Protein AF-A1CGD0-F1 (afdb_monomer)

Organism: Aspergillus clavatus (strain ATCC 1007 / CBS 513.65 / DSM 816 / NCTC 3887 / NRRL 1 / QM 1276 / 107) (NCBI:txid344612)

Solvent-accessible surface area (backbone atoms only — not comparable to full-atom values): 12461 Å² total; per-residue (Å²): 144,78,79,76,65,70,66,63,63,66,69,69,69,79,76,80,82,74,89,65,86,72,91,84,80,75,66,86,82,60,77,82,73,67,82,76,74,75,75,56,63,98,79,60,54,94,75,55,77,60,43,33,30,56,84,69,95,61,95,46,30,53,37,48,28,58,40,92,91,55,44,31,35,46,34,71,60,44,38,72,45,54,32,58,72,64,72,47,67,92,87,52,68,38,71,42,68,52,87,84,43,94,55,27,68,62,53,32,44,57,47,32,55,48,41,18,71,51,50,31,46,80,33,84,40,64,68,56,54,52,47,46,71,73,73,59,61,52,53,78,73,35,71,39,65,50,57,18,61,42,95,88,59,36,31,33,40,31,78,44,30,42,49,55,35,59,76,71,46,53,69,59,41,64,68,30,87,38,46,58,53,22,28,54,40,34,49,77,70,70,26,47,79,29,76,53,55,81,74,36,92,78,40,78,68,134

Radius of gyration: 21.25 Å; Cα contacts (8 Å, |Δi|>4): 279; chains: 1; bounding box: 50×36×82 Å

Structure (mmCIF, N/CA/C/O backbone):
data_AF-A1CGD0-F1
#
_entry.id   AF-A1CGD0-F1
#
loop_
_atom_site.group_PDB
_atom_site.id
_atom_site.type_symbol
_atom_site.label_atom_id
_atom_site.label_alt_id
_atom_site.label_comp_id
_atom_site.label_asym_id
_atom_site.label_entity_id
_atom_site.label_seq_id
_atom_site.pdbx_PDB_ins_code
_atom_site.Cartn_x
_atom_site.Cartn_y
_atom_site.Cartn_z
_atom_site.occupancy
_atom_site.B_iso_or_equiv
_atom_site.auth_seq_id
_atom_site.auth_comp_id
_atom_site.auth_asym_id
_atom_site.auth_atom_id
_atom_site.pdbx_PDB_model_num
ATOM 1 N N . MET A 1 1 ? 9.645 -15.950 58.355 1.00 53.03 1 MET A N 1
ATOM 2 C CA . MET A 1 1 ? 10.806 -15.940 57.436 1.00 53.03 1 MET A CA 1
ATOM 3 C C . MET A 1 1 ? 10.478 -16.627 56.099 1.00 53.03 1 MET A C 1
ATOM 5 O O . MET A 1 1 ? 11.295 -17.369 55.580 1.00 53.03 1 MET A O 1
ATOM 9 N N . LEU A 1 2 ? 9.281 -16.385 55.538 1.00 43.97 2 LEU A N 1
ATOM 10 C CA . LEU A 1 2 ? 8.841 -16.949 54.247 1.00 43.97 2 LEU A CA 1
ATOM 11 C C . LEU A 1 2 ? 8.036 -15.943 53.392 1.00 43.97 2 LEU A C 1
ATOM 13 O O . LEU A 1 2 ? 7.484 -16.307 52.365 1.00 43.97 2 LEU A O 1
ATOM 17 N N . LEU A 1 3 ? 7.961 -14.676 53.819 1.00 40.59 3 LEU A N 1
ATOM 18 C CA . LEU A 1 3 ? 7.186 -13.612 53.157 1.00 40.59 3 LEU A CA 1
ATOM 19 C C . LEU A 1 3 ? 8.063 -12.540 52.493 1.00 40.59 3 LEU A C 1
ATOM 21 O O . LEU A 1 3 ? 7.548 -11.599 51.907 1.00 40.59 3 LEU A O 1
ATOM 25 N N . THR A 1 4 ? 9.386 -12.697 52.533 1.00 44.47 4 THR A N 1
ATOM 26 C CA . THR A 1 4 ? 10.342 -11.771 51.902 1.00 44.47 4 THR A CA 1
ATOM 27 C C . THR A 1 4 ? 10.911 -12.282 50.577 1.00 44.47 4 THR A C 1
ATOM 29 O O . THR A 1 4 ? 11.618 -11.541 49.907 1.00 44.47 4 THR A O 1
ATOM 32 N N . ILE A 1 5 ? 10.584 -13.511 50.157 1.00 47.34 5 ILE A N 1
ATOM 33 C CA . ILE A 1 5 ? 11.118 -14.106 48.915 1.00 47.34 5 ILE A CA 1
ATOM 34 C C . ILE A 1 5 ? 10.155 -13.928 47.724 1.00 47.34 5 ILE A C 1
ATOM 36 O O . ILE A 1 5 ? 10.600 -13.887 46.582 1.00 47.34 5 ILE A O 1
ATOM 40 N N . LEU A 1 6 ? 8.853 -13.703 47.954 1.00 39.22 6 LEU A N 1
ATOM 41 C CA . LEU A 1 6 ? 7.886 -13.521 46.857 1.00 39.22 6 LEU A CA 1
ATOM 42 C C . LEU A 1 6 ? 7.870 -12.099 46.258 1.00 39.22 6 LEU A C 1
ATOM 44 O O . LEU A 1 6 ? 7.423 -11.917 45.131 1.00 39.22 6 LEU A O 1
ATOM 48 N N . GLY A 1 7 ? 8.393 -11.098 46.976 1.00 36.56 7 GLY A N 1
ATOM 49 C CA . GLY A 1 7 ? 8.485 -9.714 46.483 1.00 36.56 7 GLY A CA 1
ATOM 50 C C . GLY A 1 7 ? 9.651 -9.462 45.519 1.00 36.56 7 GLY A C 1
ATOM 51 O O . GLY A 1 7 ? 9.622 -8.501 44.759 1.00 36.56 7 GLY A O 1
ATOM 52 N N . LEU A 1 8 ? 10.661 -10.337 45.507 1.00 38.66 8 LEU A N 1
ATOM 53 C CA . LEU A 1 8 ? 11.857 -10.191 44.667 1.00 38.66 8 LEU A CA 1
ATOM 54 C C . LEU A 1 8 ? 11.743 -10.882 43.300 1.00 38.66 8 LEU A C 1
ATOM 56 O O . LEU A 1 8 ? 12.558 -10.614 42.425 1.00 38.66 8 LEU A O 1
ATOM 60 N N . LEU A 1 9 ? 10.706 -11.697 43.075 1.00 37.06 9 LEU A N 1
ATOM 61 C CA . LEU A 1 9 ? 10.425 -12.288 41.759 1.00 37.06 9 LEU A CA 1
ATOM 62 C C . LEU A 1 9 ? 9.492 -11.439 40.882 1.00 37.06 9 LEU A C 1
ATOM 64 O O . LEU A 1 9 ? 9.513 -11.597 39.666 1.00 37.06 9 LEU A O 1
ATOM 68 N N . PHE A 1 10 ? 8.749 -10.483 41.450 1.00 37.47 10 PHE A N 1
ATOM 69 C CA . PHE A 1 10 ? 7.957 -9.527 40.658 1.00 37.47 10 PHE A CA 1
ATOM 70 C C . PHE A 1 10 ? 8.756 -8.300 40.191 1.00 37.47 10 PHE A C 1
ATOM 72 O O . PHE A 1 10 ? 8.349 -7.626 39.249 1.00 37.47 10 PHE A O 1
ATOM 79 N N . ALA A 1 11 ? 9.923 -8.040 40.787 1.00 37.00 11 ALA A N 1
ATOM 80 C CA . ALA A 1 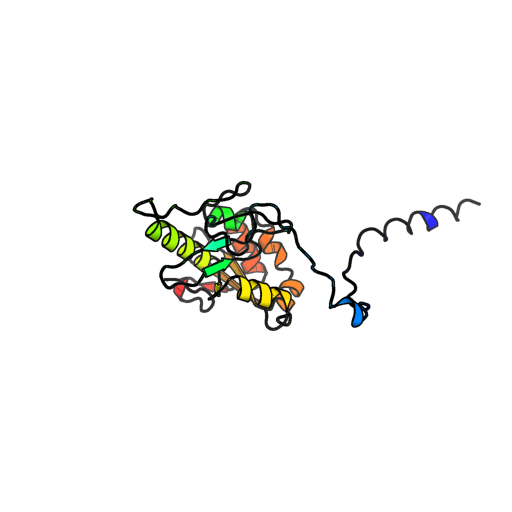11 ? 10.797 -6.932 40.398 1.00 37.00 11 ALA A CA 1
ATOM 81 C C . ALA A 1 11 ? 11.779 -7.275 39.257 1.00 37.00 11 ALA A C 1
ATOM 83 O O . ALA A 1 11 ? 12.491 -6.394 38.787 1.00 37.00 11 ALA A O 1
ATOM 84 N N . LEU A 1 12 ? 11.818 -8.531 38.791 1.00 35.75 12 LEU A N 1
ATOM 85 C CA . LEU A 1 12 ? 12.733 -8.978 37.729 1.00 35.75 12 LEU A CA 1
ATOM 86 C C . LEU A 1 12 ? 12.056 -9.261 36.378 1.00 35.75 12 LEU A C 1
ATOM 88 O O . LEU A 1 12 ? 12.748 -9.613 35.431 1.00 35.75 12 LEU A O 1
ATOM 92 N N . ILE A 1 13 ? 10.740 -9.054 36.247 1.00 39.38 13 ILE A N 1
ATOM 93 C CA . ILE A 1 13 ? 10.034 -9.215 34.957 1.00 39.38 13 ILE A CA 1
ATOM 94 C C . ILE A 1 13 ? 9.660 -7.863 34.315 1.00 39.38 13 ILE A C 1
ATOM 96 O O . ILE A 1 13 ? 9.357 -7.813 33.129 1.00 39.38 13 ILE A O 1
ATOM 100 N N . SER A 1 14 ? 9.784 -6.725 35.013 1.00 38.41 14 SER A N 1
ATOM 101 C CA . SER A 1 14 ? 9.495 -5.405 34.413 1.00 38.41 14 SER A CA 1
ATOM 102 C C . SER A 1 14 ? 10.714 -4.702 33.788 1.00 38.41 14 SER A C 1
ATOM 104 O O . SER A 1 14 ? 10.663 -3.499 33.538 1.00 38.41 14 SER A O 1
ATOM 106 N N . ALA A 1 15 ? 11.815 -5.422 33.546 1.00 36.16 15 ALA A N 1
ATOM 107 C CA . ALA A 1 15 ? 13.068 -4.854 33.035 1.00 36.16 15 ALA A CA 1
ATOM 108 C C . ALA A 1 15 ? 13.390 -5.234 31.575 1.00 36.16 15 ALA A C 1
ATOM 110 O O . ALA A 1 15 ? 14.496 -4.973 31.112 1.00 36.16 15 ALA A O 1
ATOM 111 N N . SER A 1 16 ? 12.447 -5.824 30.828 1.00 39.22 16 SER A N 1
ATOM 112 C CA . SER A 1 16 ? 12.701 -6.289 29.449 1.00 39.22 16 SER A CA 1
ATOM 113 C C . SER A 1 16 ? 11.882 -5.591 28.356 1.00 39.22 16 SER A C 1
ATOM 115 O O . SER A 1 16 ? 12.009 -5.962 27.196 1.00 39.22 16 SER A O 1
ATOM 117 N N . CYS A 1 17 ? 11.100 -4.552 28.673 1.00 35.38 17 CYS A N 1
ATOM 118 C CA . CYS A 1 17 ? 10.315 -3.813 27.666 1.00 35.38 17 CYS A CA 1
ATOM 119 C C . CYS A 1 17 ? 10.488 -2.286 27.701 1.00 35.38 17 CYS A C 1
ATOM 121 O O . CYS A 1 17 ? 9.633 -1.559 27.209 1.00 35.38 17 CYS A O 1
ATOM 123 N N . LEU A 1 18 ? 11.598 -1.775 28.234 1.00 35.97 18 LEU A N 1
ATOM 124 C CA . LEU A 1 18 ? 11.921 -0.346 28.164 1.00 35.97 18 LEU A CA 1
ATOM 125 C C . LEU A 1 18 ? 13.283 -0.126 27.495 1.00 35.97 18 LEU A C 1
ATOM 127 O O . LEU A 1 18 ? 14.174 0.488 28.067 1.00 35.97 18 LEU A O 1
ATOM 131 N N . PHE A 1 19 ? 13.423 -0.582 26.249 1.00 35.06 19 PHE A N 1
ATOM 132 C CA . PHE A 1 19 ? 14.232 0.156 25.276 1.00 35.06 19 PHE A CA 1
ATOM 133 C C . PHE A 1 19 ? 13.323 1.183 24.595 1.00 35.06 19 PHE A C 1
ATOM 135 O O . PHE A 1 19 ? 13.057 1.122 23.401 1.00 35.06 19 PHE A O 1
ATOM 142 N N . PHE A 1 20 ? 12.809 2.122 25.393 1.00 34.56 20 PHE A N 1
ATOM 143 C CA . PHE A 1 20 ? 12.405 3.407 24.849 1.00 34.56 20 PHE A CA 1
ATOM 144 C C . PHE A 1 20 ? 13.674 4.226 24.678 1.00 34.56 20 PHE A C 1
ATOM 146 O O . PHE A 1 20 ? 14.385 4.527 25.638 1.00 34.56 20 PHE A O 1
ATOM 153 N N . TYR A 1 21 ? 13.940 4.546 23.421 1.00 35.44 21 TYR A N 1
ATOM 154 C CA . TYR A 1 21 ? 14.748 5.665 22.982 1.00 35.44 21 TYR A CA 1
ATOM 155 C C . TYR A 1 21 ? 14.510 6.865 23.918 1.00 35.44 21 TYR A C 1
ATOM 157 O O . TYR A 1 21 ? 13.403 7.394 23.994 1.00 35.44 21 TYR A O 1
ATOM 165 N N . ASN A 1 22 ? 15.525 7.242 24.695 1.00 28.14 22 ASN A N 1
ATOM 166 C CA . ASN A 1 22 ? 15.497 8.427 25.547 1.00 28.14 22 ASN A CA 1
ATOM 167 C C . ASN A 1 22 ? 16.249 9.544 24.805 1.00 28.14 22 ASN A C 1
ATOM 169 O O . ASN A 1 22 ? 17.480 9.509 24.785 1.00 28.14 22 ASN A O 1
ATOM 173 N N . PRO A 1 23 ? 15.565 10.530 24.195 1.00 38.00 23 PRO A N 1
ATOM 174 C CA . PRO A 1 23 ? 16.223 11.551 23.384 1.00 38.00 23 PRO A CA 1
ATOM 175 C C . PRO A 1 23 ? 16.859 12.676 24.223 1.00 38.00 23 PRO A C 1
ATOM 177 O O . PRO A 1 23 ? 17.262 13.703 23.687 1.00 38.00 23 PRO A O 1
ATOM 180 N N . GLN A 1 24 ? 16.975 12.525 25.545 1.00 37.84 24 GLN A N 1
ATOM 181 C CA . GLN A 1 24 ? 17.500 13.558 26.439 1.00 37.84 24 GLN A CA 1
ATOM 182 C C . GLN A 1 24 ? 18.834 13.125 27.062 1.00 37.84 24 GLN A C 1
ATOM 184 O O . GLN A 1 24 ? 18.879 12.737 28.228 1.00 37.84 24 GLN A O 1
ATOM 189 N N . ARG A 1 25 ? 19.913 13.188 26.265 1.00 41.22 25 ARG A N 1
ATOM 190 C CA . ARG A 1 25 ? 21.311 13.517 26.644 1.00 41.22 25 ARG A CA 1
ATOM 191 C C . ARG A 1 25 ? 22.267 13.078 25.531 1.00 41.22 25 ARG A C 1
ATOM 193 O O . ARG A 1 25 ? 22.953 12.069 25.652 1.00 41.22 25 ARG A O 1
ATOM 200 N N . VAL A 1 26 ? 22.370 13.880 24.480 1.00 40.59 26 VAL A N 1
ATOM 201 C CA . VAL A 1 26 ? 23.596 13.907 23.677 1.00 40.59 26 VAL A CA 1
ATOM 202 C C . VAL A 1 26 ? 24.171 15.314 23.840 1.00 40.59 26 VAL A C 1
ATOM 204 O O . VAL A 1 26 ? 23.509 16.274 23.447 1.00 40.59 26 VAL A O 1
ATOM 207 N N . PRO A 1 27 ? 25.321 15.481 24.517 1.00 34.94 27 PRO A N 1
ATOM 208 C CA . PRO A 1 27 ? 26.022 16.760 24.554 1.00 34.94 27 PRO A CA 1
ATOM 209 C C . PRO A 1 27 ? 26.280 17.254 23.126 1.00 34.94 27 PRO A C 1
ATOM 211 O O . PRO A 1 27 ? 26.653 16.459 22.262 1.00 34.94 27 PRO A O 1
ATOM 214 N N . SER A 1 28 ? 26.107 18.558 22.891 1.00 41.97 28 SER A N 1
ATOM 215 C CA . SER A 1 28 ? 26.276 19.245 21.593 1.00 41.97 28 SER A CA 1
ATOM 216 C C . SER A 1 28 ? 27.614 18.983 20.896 1.00 41.97 28 SER A C 1
ATOM 218 O O . SER A 1 28 ? 27.764 19.224 19.703 1.00 41.97 28 SER A O 1
ATOM 220 N N . ASP A 1 29 ? 28.575 18.466 21.646 1.00 36.97 29 ASP A N 1
ATOM 221 C CA . ASP A 1 29 ? 29.977 18.356 21.282 1.00 36.97 29 ASP A CA 1
ATOM 222 C C . ASP A 1 29 ? 30.290 16.988 20.636 1.00 36.97 29 ASP A C 1
ATOM 224 O O . ASP A 1 29 ? 31.400 16.771 20.162 1.00 36.97 29 ASP A O 1
ATOM 228 N N . ILE A 1 30 ? 29.312 16.067 20.609 1.00 40.00 30 ILE A N 1
ATOM 229 C CA . ILE A 1 30 ? 29.408 14.717 20.010 1.00 40.00 30 ILE A CA 1
ATOM 230 C C . ILE A 1 30 ? 28.714 14.658 18.632 1.00 40.00 30 ILE A C 1
ATOM 232 O O . ILE A 1 30 ? 28.803 13.662 17.926 1.00 40.00 30 ILE A O 1
ATOM 236 N N . VAL A 1 31 ? 28.053 15.733 18.190 1.00 41.88 31 VAL A N 1
ATOM 237 C CA . VAL A 1 31 ? 27.362 15.765 16.884 1.00 41.88 31 VAL A CA 1
ATOM 238 C C . VAL A 1 31 ? 28.346 15.910 15.708 1.00 41.88 31 VAL A C 1
ATOM 240 O O . VAL A 1 31 ? 27.961 15.732 14.560 1.00 41.88 31 VAL A O 1
ATOM 243 N N . SER A 1 32 ? 29.630 16.197 15.960 1.00 40.06 32 SER A N 1
ATOM 244 C CA . SER A 1 32 ? 30.617 16.462 14.900 1.00 40.06 32 SER A CA 1
ATOM 245 C C . SER A 1 32 ? 31.578 15.314 14.575 1.00 40.06 32 SER A C 1
ATOM 247 O O . SER A 1 32 ? 32.488 15.519 13.774 1.00 40.06 32 SER A O 1
ATOM 249 N N . SER A 1 33 ? 31.425 14.124 15.165 1.00 35.91 33 SER A N 1
ATOM 250 C CA . SER A 1 33 ? 32.363 13.017 14.894 1.00 35.91 33 SER A CA 1
ATOM 251 C C . SER A 1 33 ? 31.778 11.610 14.940 1.00 35.91 33 SER A C 1
ATOM 253 O O . SER A 1 33 ? 32.536 10.641 14.913 1.00 35.91 33 SER A O 1
ATOM 255 N N . VAL A 1 34 ? 30.452 11.467 14.963 1.00 34.19 34 VAL A N 1
ATOM 256 C CA . VAL A 1 34 ? 29.850 10.168 14.661 1.00 34.19 34 VAL A CA 1
ATOM 257 C C . VAL A 1 34 ? 29.530 10.148 13.175 1.00 34.19 34 VAL A C 1
ATOM 259 O O . VAL A 1 34 ? 28.419 10.472 12.763 1.00 34.19 34 VAL A O 1
ATOM 262 N N . ASP A 1 35 ? 30.520 9.754 12.375 1.00 34.94 35 ASP A N 1
ATOM 263 C CA . ASP A 1 35 ? 30.232 9.060 11.125 1.00 34.94 35 ASP A CA 1
ATOM 264 C C . ASP A 1 35 ? 29.499 7.775 11.535 1.00 34.94 35 ASP A C 1
ATOM 266 O O . ASP A 1 35 ? 30.110 6.748 11.842 1.00 34.94 35 ASP A O 1
ATOM 270 N N . ILE A 1 36 ? 28.170 7.851 11.672 1.00 39.28 36 ILE A N 1
ATOM 271 C CA . ILE A 1 36 ? 27.345 6.650 11.695 1.00 39.28 36 ILE A CA 1
ATOM 272 C C . ILE A 1 36 ? 27.363 6.159 10.255 1.00 39.28 36 ILE A C 1
ATOM 274 O O . ILE A 1 36 ? 26.433 6.393 9.486 1.00 39.28 36 ILE A O 1
ATOM 278 N N . ASP A 1 37 ? 28.441 5.472 9.898 1.00 30.55 37 ASP A N 1
ATOM 279 C CA . ASP A 1 37 ? 28.405 4.511 8.817 1.00 30.55 37 ASP A CA 1
ATOM 280 C C . ASP A 1 37 ? 27.415 3.432 9.265 1.00 30.55 37 ASP A C 1
ATOM 282 O O . ASP A 1 37 ? 27.778 2.424 9.881 1.00 30.55 37 ASP A O 1
ATOM 286 N N . ILE A 1 38 ? 26.124 3.658 9.001 1.00 37.88 38 ILE A N 1
ATOM 287 C CA . ILE A 1 38 ? 25.171 2.565 8.872 1.00 37.88 38 ILE A CA 1
ATOM 288 C C . ILE A 1 38 ? 25.691 1.789 7.668 1.00 37.88 38 ILE A C 1
ATOM 290 O O . ILE A 1 38 ? 25.351 2.076 6.524 1.00 37.88 38 ILE A O 1
ATOM 294 N N . VAL A 1 39 ? 26.594 0.843 7.927 1.00 31.97 39 VAL A N 1
ATOM 295 C CA . VAL A 1 39 ? 26.996 -0.162 6.953 1.00 31.97 39 VAL A CA 1
ATOM 296 C C . VAL A 1 39 ? 25.764 -1.027 6.756 1.00 31.97 39 VAL A C 1
ATOM 298 O O . VAL A 1 39 ? 25.575 -2.050 7.417 1.00 31.97 39 VAL A O 1
ATOM 301 N N . CYS A 1 40 ? 24.873 -0.569 5.884 1.00 37.09 40 CYS A N 1
ATOM 302 C CA . CYS A 1 40 ? 23.862 -1.431 5.329 1.00 37.09 40 CYS A CA 1
ATOM 303 C C . CYS A 1 40 ? 24.608 -2.582 4.626 1.00 37.09 40 CYS A C 1
ATOM 305 O O . CYS A 1 40 ? 25.648 -2.345 3.999 1.00 37.09 40 CYS A O 1
ATOM 307 N N . PRO A 1 41 ? 24.157 -3.838 4.772 1.00 33.84 41 PRO A N 1
ATOM 308 C CA . PRO A 1 41 ? 24.804 -4.961 4.109 1.00 33.84 41 PRO A CA 1
ATOM 309 C C . PRO A 1 41 ? 24.926 -4.692 2.597 1.00 33.84 41 PRO A C 1
ATOM 311 O O . PRO A 1 41 ? 24.088 -3.985 2.031 1.00 33.84 41 PRO A O 1
ATOM 314 N N . PRO A 1 42 ? 25.978 -5.210 1.935 1.00 31.08 42 PRO A N 1
ATOM 315 C CA . PRO A 1 42 ? 26.199 -4.977 0.510 1.00 31.08 42 PRO A CA 1
ATOM 316 C C . PRO A 1 42 ? 24.967 -5.435 -0.288 1.00 31.08 42 PRO A C 1
ATOM 318 O O . PRO A 1 42 ? 24.665 -6.626 -0.316 1.00 31.08 42 PRO A O 1
ATOM 321 N N . GLY A 1 43 ? 24.254 -4.467 -0.875 1.00 39.59 43 GLY A N 1
ATOM 322 C CA . GLY A 1 43 ? 22.915 -4.609 -1.472 1.00 39.59 43 GLY A CA 1
ATOM 323 C C . GLY A 1 43 ? 22.013 -3.394 -1.204 1.00 39.59 43 GLY A C 1
ATOM 324 O O . GLY A 1 43 ? 21.218 -3.014 -2.049 1.00 39.59 43 GLY A O 1
ATOM 325 N N . ASN A 1 44 ? 22.233 -2.699 -0.086 1.00 45.12 44 ASN A N 1
ATOM 326 C CA . ASN A 1 44 ? 21.456 -1.523 0.317 1.00 45.12 44 ASN A CA 1
ATOM 327 C C . ASN A 1 44 ? 22.148 -0.203 -0.070 1.00 45.12 44 ASN A C 1
ATOM 329 O O . ASN A 1 44 ? 22.468 0.619 0.794 1.00 45.12 44 ASN A O 1
ATOM 333 N N . ASP A 1 45 ? 22.399 0.023 -1.360 1.00 48.59 45 ASP A N 1
ATOM 334 C CA . ASP A 1 45 ? 22.501 1.413 -1.811 1.00 48.59 45 ASP A CA 1
ATOM 335 C C . ASP A 1 45 ? 21.071 1.968 -1.777 1.00 48.59 45 ASP A C 1
ATOM 337 O O . ASP A 1 45 ? 20.168 1.386 -2.374 1.00 48.59 45 ASP A O 1
ATOM 341 N N . LEU A 1 46 ? 20.836 3.088 -1.089 1.00 47.81 46 LEU A N 1
ATOM 342 C CA . LEU A 1 46 ? 19.535 3.781 -1.117 1.00 47.81 46 LEU A CA 1
ATOM 343 C C . LEU A 1 46 ? 19.128 4.185 -2.552 1.00 47.81 46 LEU A C 1
ATOM 345 O O . LEU A 1 46 ? 18.003 4.627 -2.785 1.00 47.81 46 LEU A O 1
ATOM 349 N N . ASN A 1 47 ? 20.051 4.035 -3.509 1.00 51.06 47 ASN A N 1
ATOM 350 C CA . ASN A 1 47 ? 19.872 4.246 -4.936 1.00 51.06 47 ASN A CA 1
ATOM 351 C C . ASN A 1 47 ? 19.986 2.964 -5.782 1.00 51.06 47 ASN A C 1
ATOM 353 O O . ASN A 1 47 ? 20.090 3.091 -7.004 1.00 51.06 47 ASN A O 1
ATOM 357 N N . ASP A 1 48 ? 19.990 1.755 -5.205 1.00 65.94 48 ASP A N 1
ATOM 358 C CA . ASP A 1 48 ? 19.983 0.533 -6.017 1.00 65.94 48 ASP A CA 1
ATOM 359 C C . ASP A 1 48 ? 18.620 0.370 -6.710 1.00 65.94 48 ASP A C 1
ATOM 361 O O . ASP A 1 48 ? 17.658 -0.177 -6.177 1.00 65.94 48 ASP A O 1
ATOM 365 N N . GLU A 1 49 ? 18.534 0.869 -7.943 1.00 78.25 49 GLU A N 1
ATOM 366 C CA . GLU A 1 49 ? 17.334 0.786 -8.780 1.00 78.25 49 GLU A CA 1
ATOM 367 C C . GLU A 1 49 ? 17.144 -0.594 -9.428 1.00 78.25 49 GLU A C 1
ATOM 369 O O . GLU A 1 49 ? 16.347 -0.727 -10.364 1.00 78.25 49 GLU A O 1
ATOM 374 N N . SER A 1 50 ? 17.894 -1.608 -8.988 1.00 85.00 50 SER A N 1
ATOM 375 C CA . SER A 1 50 ? 17.830 -2.974 -9.517 1.00 85.00 50 SER A CA 1
ATOM 376 C C . SER A 1 50 ? 16.679 -3.791 -8.936 1.00 85.00 50 SER A C 1
ATOM 378 O O . SER A 1 50 ? 16.379 -4.859 -9.470 1.00 85.00 50 SER A O 1
ATOM 380 N N . TYR A 1 51 ? 16.015 -3.310 -7.882 1.00 88.69 51 TYR A N 1
ATOM 381 C CA . TYR A 1 51 ? 14.954 -4.033 -7.182 1.00 88.69 51 TYR A CA 1
ATOM 382 C C . TYR A 1 51 ? 13.670 -3.207 -7.088 1.00 88.69 51 TYR A C 1
ATOM 384 O O . TYR A 1 51 ? 13.693 -1.995 -6.889 1.00 88.69 51 TYR A O 1
ATOM 392 N N . TRP A 1 52 ? 12.533 -3.887 -7.224 1.00 91.94 52 TRP A N 1
ATOM 393 C CA . TRP A 1 52 ? 11.239 -3.363 -6.775 1.00 91.94 52 TRP A CA 1
ATOM 394 C C . TRP A 1 52 ? 11.051 -3.564 -5.275 1.00 91.94 52 TRP A C 1
ATOM 396 O O . TRP A 1 52 ? 10.372 -2.773 -4.623 1.00 91.94 52 TRP A O 1
ATOM 406 N N . LEU A 1 53 ? 11.630 -4.649 -4.758 1.00 89.12 53 LEU A N 1
ATOM 407 C CA . LEU A 1 53 ? 11.486 -5.107 -3.390 1.00 89.12 53 LEU A CA 1
ATOM 408 C C . LEU A 1 53 ? 12.815 -5.636 -2.868 1.00 89.12 53 LEU A C 1
ATOM 410 O O . LEU A 1 53 ? 13.361 -6.570 -3.463 1.00 89.12 53 LEU A O 1
ATOM 414 N N . ASP A 1 54 ? 13.255 -5.113 -1.730 1.00 84.69 54 ASP A N 1
ATOM 415 C CA . ASP A 1 54 ? 14.342 -5.679 -0.935 1.00 84.69 54 ASP A CA 1
ATOM 416 C C . ASP A 1 54 ? 14.006 -5.614 0.565 1.00 84.69 54 ASP A C 1
ATOM 418 O O . ASP A 1 54 ? 13.065 -4.932 0.976 1.00 84.69 54 ASP A O 1
ATOM 422 N N . PHE A 1 55 ? 14.735 -6.364 1.389 1.00 81.50 55 PHE A N 1
ATOM 423 C CA . PHE A 1 55 ? 14.428 -6.556 2.804 1.00 81.50 55 PHE A CA 1
ATOM 424 C C . PHE A 1 55 ? 15.413 -5.803 3.703 1.00 81.50 55 PHE A C 1
ATOM 426 O O . PHE A 1 55 ? 16.618 -6.051 3.695 1.00 81.50 55 PHE A O 1
ATOM 433 N N . GLY A 1 56 ? 14.875 -4.909 4.537 1.00 73.81 56 GLY A N 1
ATOM 434 C CA . GLY A 1 56 ? 15.617 -4.217 5.591 1.00 73.81 56 GLY A CA 1
ATOM 435 C C . GLY A 1 56 ? 15.633 -4.969 6.929 1.00 73.81 56 GLY A C 1
ATOM 436 O O . GLY A 1 56 ? 15.232 -6.125 7.038 1.00 73.81 56 GLY A O 1
ATOM 437 N N . ALA A 1 57 ? 16.086 -4.288 7.986 1.00 70.94 57 ALA A N 1
ATOM 438 C CA . ALA A 1 57 ? 16.135 -4.841 9.347 1.00 70.94 57 ALA A CA 1
ATOM 439 C C . ALA A 1 57 ? 14.830 -4.658 10.157 1.00 70.94 57 ALA A C 1
ATOM 441 O O . ALA A 1 57 ? 14.705 -5.216 11.248 1.00 70.94 57 ALA A O 1
ATOM 442 N N . GLY A 1 58 ? 13.896 -3.831 9.670 1.00 67.56 58 GLY A N 1
ATOM 443 C CA . GLY A 1 58 ? 12.699 -3.399 10.399 1.00 67.56 58 GLY A CA 1
ATOM 444 C C . GLY A 1 58 ? 11.467 -4.299 10.218 1.00 67.56 58 GLY A C 1
ATOM 445 O O . GLY A 1 58 ? 11.450 -5.179 9.357 1.00 67.56 58 GLY A O 1
ATOM 446 N N . PRO A 1 59 ? 10.415 -4.094 11.036 1.00 63.56 59 PRO A N 1
ATOM 447 C CA . PRO A 1 59 ? 9.145 -4.796 10.897 1.00 63.56 59 PRO A CA 1
ATOM 448 C C . PRO A 1 59 ? 8.303 -4.154 9.787 1.00 63.56 59 PRO A C 1
ATOM 450 O O . PRO A 1 59 ? 7.510 -3.256 10.040 1.00 63.56 59 PRO A O 1
ATOM 453 N N . GLY A 1 60 ? 8.469 -4.623 8.558 1.00 71.06 60 GLY A N 1
ATOM 454 C CA . GLY A 1 60 ? 7.812 -4.041 7.390 1.00 71.06 60 GLY A CA 1
ATOM 455 C C . GLY A 1 60 ? 8.763 -4.027 6.207 1.00 71.06 60 GLY A C 1
ATOM 456 O O . GLY A 1 60 ? 9.954 -4.301 6.358 1.00 71.06 60 GLY A O 1
ATOM 457 N N . ILE A 1 61 ? 8.221 -3.782 5.021 1.00 85.31 61 ILE A N 1
ATOM 458 C CA . ILE A 1 61 ? 8.999 -3.825 3.789 1.00 85.31 61 ILE A CA 1
ATOM 459 C C . ILE A 1 61 ? 8.652 -2.598 2.959 1.00 85.31 61 ILE A C 1
ATOM 461 O O . ILE A 1 61 ? 7.475 -2.329 2.745 1.00 85.31 61 ILE A O 1
ATOM 465 N N . ASP A 1 62 ? 9.656 -1.875 2.483 1.00 86.56 62 ASP A N 1
ATOM 466 C CA . ASP A 1 62 ? 9.435 -0.770 1.557 1.00 86.56 62 ASP A CA 1
ATOM 467 C C . ASP A 1 62 ? 9.432 -1.312 0.125 1.00 86.56 62 ASP A C 1
ATOM 469 O O . ASP A 1 62 ? 10.325 -2.060 -0.277 1.00 86.56 62 ASP A O 1
ATOM 473 N N . VAL A 1 63 ? 8.419 -0.939 -0.654 1.00 92.12 63 VAL A N 1
ATOM 474 C CA . VAL A 1 63 ? 8.316 -1.293 -2.074 1.00 92.12 63 VAL A CA 1
ATOM 475 C C . VAL A 1 63 ? 8.426 -0.019 -2.901 1.00 92.12 63 VAL A C 1
ATOM 477 O O . VAL A 1 63 ? 7.737 0.969 -2.630 1.00 92.12 63 VAL A O 1
ATOM 480 N N . VAL A 1 64 ? 9.254 -0.057 -3.945 1.00 92.12 64 VAL A N 1
ATOM 481 C CA . VAL A 1 64 ? 9.505 1.091 -4.825 1.00 92.12 64 VAL A CA 1
ATOM 482 C C . VAL A 1 64 ? 9.067 0.783 -6.255 1.00 92.12 64 VAL A C 1
ATOM 484 O O . VAL A 1 64 ? 9.198 -0.346 -6.734 1.00 92.12 64 VAL A O 1
ATOM 487 N N . GLY A 1 65 ? 8.544 1.792 -6.951 1.00 93.06 65 GLY A N 1
ATOM 488 C CA . GLY A 1 65 ? 8.263 1.759 -8.388 1.00 93.06 65 GLY A CA 1
ATOM 489 C C . GLY A 1 65 ? 8.797 2.997 -9.106 1.00 93.06 65 GLY A C 1
ATOM 490 O O . GLY A 1 65 ? 8.869 4.080 -8.524 1.00 93.06 65 GLY A O 1
ATOM 491 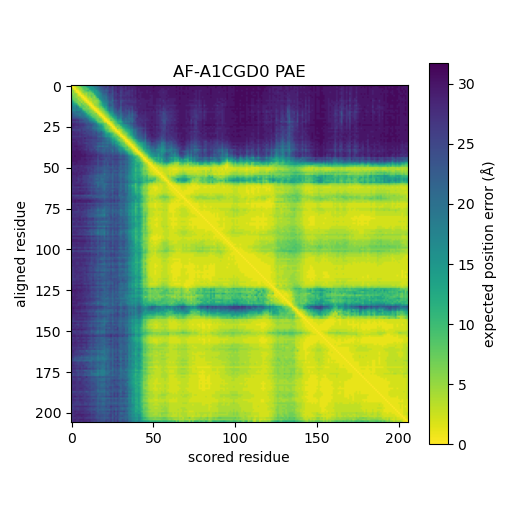N N . PHE A 1 66 ? 9.166 2.846 -10.375 1.00 92.25 66 PHE A N 1
ATOM 492 C CA . PHE A 1 66 ? 9.878 3.851 -11.167 1.00 92.25 66 PHE A CA 1
ATOM 493 C C . PHE A 1 66 ? 9.058 4.297 -12.385 1.00 92.25 66 PHE A C 1
ATOM 495 O O . PHE A 1 66 ? 9.270 3.788 -13.489 1.00 92.25 66 PHE A O 1
ATOM 502 N N . PRO A 1 67 ? 8.125 5.249 -12.232 1.00 92.50 67 PRO A N 1
ATOM 503 C CA . PRO A 1 67 ? 7.279 5.672 -13.339 1.00 92.50 67 PRO A CA 1
ATOM 504 C C . PRO A 1 67 ? 8.085 6.425 -14.412 1.00 92.50 67 PRO A C 1
ATOM 506 O O . PRO A 1 67 ? 9.087 7.089 -14.139 1.00 92.50 67 PRO A O 1
ATOM 509 N N . SER A 1 68 ? 7.620 6.372 -15.656 1.00 90.50 68 SER A N 1
ATOM 510 C CA . SER A 1 68 ? 8.261 6.995 -16.824 1.00 90.50 68 SER A CA 1
ATOM 511 C C . SER A 1 68 ? 8.320 8.518 -16.767 1.00 90.50 68 SER A C 1
ATOM 513 O O . SER A 1 68 ? 9.187 9.116 -17.403 1.00 90.50 68 SER A O 1
ATOM 515 N N . ILE A 1 69 ? 7.441 9.144 -15.982 1.00 89.81 69 ILE A N 1
ATOM 516 C CA . ILE A 1 69 ? 7.457 10.589 -15.721 1.00 89.81 69 ILE A CA 1
ATOM 517 C C . ILE A 1 69 ? 8.662 11.029 -14.870 1.00 89.81 69 ILE A C 1
ATOM 519 O O . ILE A 1 69 ? 8.885 12.227 -14.708 1.00 89.81 69 ILE A O 1
ATOM 523 N N . GLY A 1 70 ? 9.444 10.080 -14.347 1.00 88.81 70 GLY A N 1
ATOM 524 C CA . GLY A 1 70 ? 10.517 10.327 -13.392 1.00 88.81 70 GLY A CA 1
ATOM 525 C C . GLY A 1 70 ? 10.023 10.308 -11.945 1.00 88.81 70 GLY A C 1
ATOM 526 O O . GLY A 1 70 ? 8.836 10.133 -11.665 1.00 88.81 70 GLY A O 1
ATOM 527 N N . GLY A 1 71 ? 10.953 10.468 -11.004 1.00 88.50 71 GLY A N 1
ATOM 528 C CA . GLY A 1 71 ? 10.670 10.230 -9.590 1.00 88.50 71 GLY A CA 1
ATOM 529 C C . GLY A 1 71 ? 10.334 8.763 -9.321 1.00 88.50 71 GLY A C 1
ATOM 530 O O . GLY A 1 71 ? 10.744 7.872 -10.071 1.00 88.50 71 GLY A O 1
ATOM 531 N N . ARG A 1 72 ? 9.678 8.504 -8.188 1.00 90.44 72 ARG A N 1
ATOM 532 C CA . ARG A 1 72 ? 9.504 7.160 -7.625 1.00 90.44 72 ARG A CA 1
ATOM 533 C C . ARG A 1 72 ? 8.210 7.087 -6.830 1.00 90.44 72 ARG A C 1
ATOM 535 O O . ARG A 1 72 ? 7.892 8.024 -6.109 1.00 90.44 72 ARG A O 1
ATOM 542 N N . TYR A 1 73 ? 7.494 5.976 -6.924 1.00 92.94 73 TYR A N 1
ATOM 543 C CA . TYR A 1 73 ? 6.448 5.648 -5.960 1.00 92.94 73 TYR A CA 1
ATOM 544 C C . TYR A 1 73 ? 7.059 4.866 -4.807 1.00 92.94 73 TYR A C 1
ATOM 546 O O . TYR A 1 73 ? 7.755 3.884 -5.056 1.00 92.94 73 TYR A O 1
ATOM 554 N N . LEU A 1 74 ? 6.787 5.291 -3.577 1.00 90.31 74 LEU A N 1
ATOM 555 C CA . LEU A 1 74 ? 7.204 4.602 -2.360 1.00 90.31 74 LEU A CA 1
ATOM 556 C C . LEU A 1 74 ? 5.961 4.151 -1.592 1.00 90.31 74 LEU A C 1
ATOM 558 O O . LEU A 1 74 ? 5.071 4.954 -1.303 1.00 90.31 74 LEU A O 1
ATOM 562 N N . LEU A 1 75 ? 5.906 2.860 -1.276 1.00 91.19 75 LEU A N 1
ATOM 563 C CA . LEU A 1 75 ? 4.937 2.286 -0.353 1.00 91.19 75 LEU A CA 1
ATOM 564 C C . LEU A 1 75 ? 5.703 1.720 0.840 1.00 91.19 75 LEU A C 1
ATOM 566 O O . LEU A 1 75 ? 6.494 0.794 0.670 1.00 91.19 75 LEU A O 1
ATOM 570 N N . GLN A 1 76 ? 5.478 2.297 2.016 1.00 86.19 76 GLN A N 1
ATOM 571 C CA . GLN A 1 76 ? 6.224 1.954 3.224 1.00 86.19 76 GLN A CA 1
ATOM 572 C C . GLN A 1 76 ? 5.475 0.948 4.094 1.00 86.19 76 GLN A C 1
ATOM 574 O O . GLN A 1 76 ? 4.245 0.849 4.049 1.00 86.19 76 GLN A O 1
ATOM 579 N N . ASP A 1 77 ? 6.233 0.217 4.910 1.00 85.50 77 ASP A N 1
ATOM 580 C CA . ASP A 1 77 ? 5.721 -0.752 5.881 1.00 85.50 77 ASP A CA 1
ATOM 581 C C . ASP A 1 77 ? 4.767 -1.796 5.270 1.00 85.50 77 ASP A C 1
ATOM 583 O O . ASP A 1 77 ? 3.743 -2.144 5.851 1.00 85.50 77 ASP A O 1
ATOM 587 N N . VAL A 1 78 ? 5.048 -2.321 4.086 1.00 91.38 78 VAL A N 1
ATOM 588 C CA . VAL A 1 78 ? 4.134 -3.228 3.382 1.00 91.38 78 VAL A CA 1
ATOM 589 C C . VAL A 1 78 ? 3.944 -4.545 4.146 1.00 91.38 78 VAL A C 1
ATOM 591 O O . VAL A 1 78 ? 4.900 -5.200 4.563 1.00 91.38 78 VAL A O 1
ATOM 594 N N . SER A 1 79 ? 2.685 -4.945 4.343 1.00 92.75 79 SER A N 1
ATOM 595 C CA . SER A 1 79 ? 2.301 -6.212 4.977 1.00 92.75 79 SER A CA 1
ATOM 596 C C . SER A 1 79 ? 2.270 -7.382 3.987 1.00 92.75 79 SER A C 1
ATOM 598 O O . SER A 1 79 ? 2.207 -7.203 2.772 1.00 92.75 79 SER A O 1
ATOM 600 N N . ALA A 1 80 ? 2.233 -8.613 4.504 1.00 93.44 80 ALA A N 1
ATOM 601 C CA . ALA A 1 80 ? 2.169 -9.820 3.675 1.00 93.44 80 ALA A CA 1
ATOM 602 C C . ALA A 1 80 ? 0.970 -9.836 2.704 1.00 93.44 80 ALA A C 1
ATOM 604 O O . ALA A 1 80 ? 1.117 -10.262 1.563 1.00 93.44 80 ALA A O 1
ATOM 605 N N . VAL A 1 81 ? -0.197 -9.338 3.131 1.00 95.94 81 VAL A N 1
ATOM 606 C CA . VAL A 1 81 ? -1.401 -9.250 2.280 1.00 95.94 81 VAL A CA 1
ATOM 607 C C . VAL A 1 81 ? -1.217 -8.256 1.138 1.00 95.94 81 VAL A C 1
ATOM 609 O O . VAL A 1 81 ? -1.729 -8.461 0.039 1.00 95.94 81 VAL A O 1
ATOM 612 N N . GLU A 1 82 ? -0.500 -7.165 1.392 1.00 96.69 82 GLU A N 1
ATOM 613 C CA . GLU A 1 82 ? -0.210 -6.163 0.372 1.00 96.69 82 GLU A CA 1
ATOM 614 C C . GLU A 1 82 ? 0.815 -6.685 -0.634 1.00 96.69 82 GLU A C 1
ATOM 616 O O . GLU A 1 82 ? 0.620 -6.496 -1.828 1.00 96.69 82 GLU A O 1
ATOM 621 N N . LEU A 1 83 ? 1.839 -7.423 -0.194 1.00 95.88 83 LEU A N 1
ATOM 622 C CA . LEU A 1 83 ? 2.759 -8.109 -1.107 1.00 95.88 83 LEU A CA 1
ATOM 623 C C . LEU A 1 83 ? 2.037 -9.108 -2.018 1.00 95.88 83 LEU A C 1
ATOM 625 O O . LEU A 1 83 ? 2.253 -9.087 -3.231 1.00 95.88 83 LEU A O 1
ATOM 629 N N . ASP A 1 84 ? 1.126 -9.912 -1.460 1.00 96.19 84 ASP A N 1
ATOM 630 C CA . ASP A 1 84 ? 0.303 -10.841 -2.242 1.00 96.19 84 ASP A CA 1
ATOM 631 C C . ASP A 1 84 ? -0.555 -10.080 -3.277 1.00 96.19 84 ASP A C 1
ATOM 633 O O . ASP A 1 84 ? -0.665 -10.503 -4.428 1.00 96.19 84 ASP A O 1
ATOM 637 N N . PHE A 1 85 ? -1.113 -8.919 -2.909 1.00 96.75 85 PHE A N 1
ATOM 638 C CA . PHE A 1 85 ? -1.853 -8.047 -3.834 1.00 96.75 85 PHE A CA 1
ATOM 639 C C . PHE A 1 85 ? -0.964 -7.436 -4.928 1.00 96.75 85 PHE A C 1
ATOM 641 O O . PHE A 1 85 ? -1.388 -7.309 -6.079 1.00 96.75 85 PHE A O 1
ATOM 648 N N . LEU A 1 86 ? 0.272 -7.067 -4.592 1.00 96.88 86 LEU A N 1
ATOM 649 C CA . LEU A 1 86 ? 1.258 -6.551 -5.542 1.00 96.88 86 LEU A CA 1
ATOM 650 C C . LEU A 1 86 ? 1.821 -7.649 -6.461 1.00 96.88 86 LEU A C 1
ATOM 652 O O . LEU A 1 86 ? 2.422 -7.320 -7.488 1.00 96.88 86 LEU A O 1
ATOM 656 N N . GLY A 1 87 ? 1.602 -8.925 -6.127 1.00 96.12 87 GLY A N 1
ATOM 657 C CA . GLY A 1 87 ? 2.156 -10.078 -6.834 1.00 96.12 87 GLY A CA 1
ATOM 658 C C . GLY A 1 87 ? 3.653 -10.267 -6.583 1.00 96.12 87 GLY A C 1
ATOM 659 O O . GLY A 1 87 ? 4.361 -10.732 -7.475 1.00 96.12 87 GLY A O 1
ATOM 660 N N . LEU A 1 88 ? 4.137 -9.858 -5.408 1.00 95.44 88 LEU A N 1
ATOM 661 C CA . LEU A 1 88 ? 5.543 -9.926 -5.012 1.00 95.44 88 LEU A CA 1
ATOM 662 C C . LEU A 1 88 ? 5.774 -11.077 -4.032 1.00 95.44 88 LEU A C 1
ATOM 664 O O . LEU A 1 88 ? 4.888 -11.436 -3.254 1.00 95.44 88 LEU A O 1
ATOM 668 N N . ASP A 1 89 ? 6.974 -11.653 -4.060 1.00 94.06 89 ASP A N 1
ATOM 669 C CA . ASP A 1 89 ? 7.327 -12.721 -3.129 1.00 94.06 89 ASP A CA 1
ATOM 670 C C . ASP A 1 89 ? 7.571 -12.177 -1.713 1.00 94.06 89 ASP A C 1
ATOM 672 O O . ASP A 1 89 ? 8.133 -11.101 -1.517 1.00 94.06 89 ASP A O 1
ATOM 676 N N . ARG A 1 90 ? 7.137 -12.936 -0.702 1.00 91.69 90 ARG A N 1
ATOM 677 C CA . ARG A 1 90 ? 7.163 -12.501 0.704 1.00 91.69 90 ARG A CA 1
ATOM 678 C C . ARG A 1 90 ? 8.495 -12.716 1.409 1.00 91.69 90 ARG A C 1
ATOM 680 O O . ARG A 1 90 ? 8.673 -12.214 2.515 1.00 91.69 90 ARG A O 1
ATOM 687 N N . PHE A 1 91 ? 9.393 -13.495 0.820 1.00 91.00 91 PHE A N 1
ATOM 688 C CA . PHE A 1 91 ? 10.612 -13.956 1.482 1.00 91.00 91 PHE A CA 1
ATOM 689 C C . PHE A 1 91 ? 11.869 -13.766 0.634 1.00 91.00 91 PHE A C 1
ATOM 691 O O . PHE A 1 91 ? 12.969 -14.032 1.115 1.00 91.00 91 PHE A O 1
ATOM 698 N N . THR A 1 92 ? 11.721 -13.340 -0.619 1.00 90.38 92 THR A N 1
ATOM 699 C CA . THR A 1 92 ? 12.819 -13.162 -1.564 1.00 90.38 92 THR A CA 1
ATOM 700 C C . THR A 1 92 ? 12.727 -11.807 -2.263 1.00 90.38 92 THR A C 1
ATOM 702 O O . THR A 1 92 ? 11.630 -11.387 -2.645 1.00 90.38 92 THR A O 1
ATOM 705 N N . PRO A 1 93 ? 13.858 -11.086 -2.407 1.00 90.00 93 PRO A N 1
ATOM 706 C CA . PRO A 1 93 ? 13.876 -9.811 -3.113 1.00 90.00 93 PRO A CA 1
ATOM 707 C C . PRO A 1 93 ? 13.328 -9.963 -4.528 1.00 90.00 93 PRO A C 1
ATOM 709 O O . PRO A 1 93 ? 13.608 -10.950 -5.216 1.00 90.00 93 PRO A O 1
ATOM 712 N N . THR A 1 94 ? 12.572 -8.970 -4.988 1.00 92.44 94 THR A N 1
ATOM 713 C CA . THR A 1 94 ? 12.049 -8.957 -6.356 1.00 92.44 94 THR A CA 1
ATOM 714 C C . THR A 1 94 ? 12.870 -7.999 -7.198 1.00 92.44 94 THR A C 1
ATOM 716 O O . THR A 1 94 ? 12.813 -6.780 -7.022 1.00 92.44 94 THR A O 1
ATOM 719 N N . GLN A 1 95 ? 13.630 -8.567 -8.135 1.00 91.81 95 GLN A N 1
ATOM 720 C CA . GLN A 1 95 ? 14.399 -7.792 -9.100 1.00 91.81 95 GLN A CA 1
ATOM 721 C C . GLN A 1 95 ? 13.482 -7.035 -10.052 1.00 91.81 95 GLN A C 1
ATOM 723 O O . GLN A 1 95 ? 12.475 -7.551 -10.544 1.00 91.81 95 GLN A O 1
ATOM 728 N N . ARG A 1 96 ? 13.897 -5.813 -10.354 1.00 91.44 96 ARG A N 1
ATOM 729 C CA . ARG A 1 96 ? 13.312 -4.993 -11.395 1.00 91.44 96 ARG A CA 1
ATOM 730 C C . ARG A 1 96 ? 13.612 -5.610 -12.768 1.00 91.44 96 ARG A C 1
ATOM 732 O O . ARG A 1 96 ? 14.714 -6.122 -12.985 1.00 91.44 96 ARG A O 1
ATOM 739 N N . PRO A 1 97 ? 12.680 -5.532 -13.732 1.00 91.31 97 PRO A N 1
ATOM 740 C CA . PRO A 1 97 ? 12.948 -5.925 -15.107 1.00 91.31 97 PRO A CA 1
ATOM 741 C C . PRO A 1 97 ? 14.182 -5.192 -15.663 1.00 91.31 97 PRO A C 1
ATOM 743 O O . PRO A 1 97 ? 14.243 -3.959 -15.605 1.00 91.31 97 PRO A O 1
ATOM 746 N N . PRO A 1 98 ? 15.174 -5.908 -16.224 1.00 90.44 98 PRO A N 1
ATOM 747 C CA . PRO A 1 98 ? 16.337 -5.261 -16.810 1.00 90.44 98 PRO A CA 1
ATOM 748 C C . PRO A 1 98 ? 15.918 -4.477 -18.056 1.00 90.44 98 PRO A C 1
ATOM 750 O O . PRO A 1 98 ? 15.070 -4.929 -18.819 1.00 90.44 98 PRO A O 1
ATOM 753 N N . LYS A 1 99 ? 16.571 -3.344 -18.342 1.00 89.19 99 LYS A N 1
ATOM 754 C CA . LYS A 1 99 ? 16.267 -2.517 -19.533 1.00 89.19 99 LYS A CA 1
ATOM 755 C C . LYS A 1 99 ? 16.462 -3.239 -20.878 1.00 89.19 99 LYS A C 1
ATOM 757 O O . LYS A 1 99 ? 16.074 -2.714 -21.916 1.00 89.19 99 LYS A O 1
ATOM 762 N N . SER A 1 100 ? 17.103 -4.409 -20.875 1.00 92.25 100 SER A N 1
ATOM 763 C CA . SER A 1 100 ? 17.222 -5.292 -22.038 1.00 92.25 100 SER A CA 1
ATOM 764 C C . SER A 1 100 ? 15.947 -6.091 -22.336 1.00 92.25 100 SER A C 1
ATOM 766 O O . SER A 1 100 ? 15.811 -6.597 -23.448 1.00 92.25 100 SER A O 1
ATOM 768 N N . ASP A 1 101 ? 15.031 -6.226 -21.376 1.00 93.38 101 ASP A N 1
ATOM 769 C CA . ASP A 1 101 ? 13.710 -6.822 -21.579 1.00 93.38 101 ASP A CA 1
ATOM 770 C C . ASP A 1 101 ? 12.855 -5.863 -22.424 1.00 93.38 101 ASP A C 1
ATOM 772 O O . ASP A 1 101 ? 12.684 -4.720 -22.017 1.00 93.38 101 ASP A O 1
ATOM 776 N N . PRO A 1 102 ? 12.309 -6.266 -23.584 1.00 94.81 102 PRO A N 1
ATOM 777 C CA . PRO A 1 102 ? 11.547 -5.363 -24.451 1.00 94.81 102 PRO A CA 1
ATOM 778 C C . PRO A 1 102 ? 10.316 -4.743 -23.770 1.00 94.81 102 PRO A C 1
ATOM 780 O O . PRO A 1 102 ? 9.918 -3.640 -24.139 1.00 94.81 102 PRO A O 1
ATOM 783 N N . ASP A 1 103 ? 9.761 -5.407 -22.754 1.00 95.62 103 ASP A N 1
ATOM 784 C CA . ASP A 1 103 ? 8.565 -4.971 -22.034 1.00 95.62 103 ASP A CA 1
ATOM 785 C C . ASP A 1 103 ? 8.897 -4.324 -20.677 1.00 95.62 103 ASP A C 1
ATOM 787 O O . ASP A 1 103 ? 7.993 -4.100 -19.867 1.00 95.62 103 ASP A O 1
ATOM 791 N N . TRP A 1 104 ? 10.176 -4.020 -20.397 1.00 94.00 104 TRP A N 1
ATOM 792 C CA . TRP A 1 104 ? 10.630 -3.524 -19.087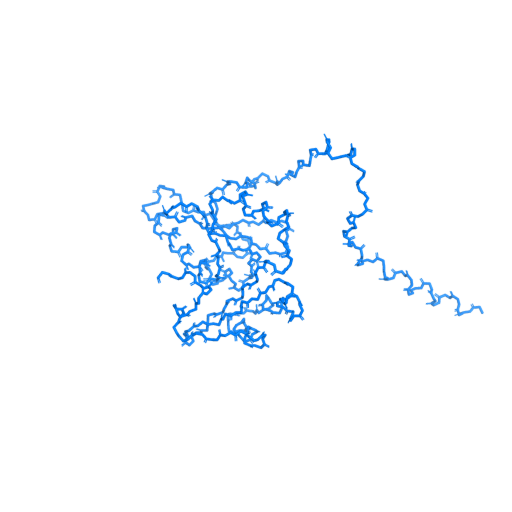 1.00 94.00 104 TRP A CA 1
ATOM 793 C C . TRP A 1 104 ? 9.825 -2.312 -18.607 1.00 94.00 104 TRP A C 1
ATOM 795 O O . TRP A 1 104 ? 9.387 -2.271 -17.460 1.00 94.00 104 TRP A O 1
ATOM 805 N N . GLN A 1 105 ? 9.571 -1.357 -19.504 1.00 93.88 105 GLN A N 1
ATOM 806 C CA . GLN A 1 105 ? 8.861 -0.126 -19.174 1.00 93.88 105 GLN A CA 1
ATOM 807 C C . GLN A 1 105 ? 7.378 -0.389 -18.892 1.00 93.88 105 GLN A C 1
ATOM 809 O O . GLN A 1 105 ? 6.834 0.145 -17.934 1.00 93.88 105 GLN A O 1
ATOM 814 N N . ALA A 1 106 ? 6.727 -1.252 -19.677 1.00 95.69 106 ALA A N 1
ATOM 815 C CA . ALA A 1 106 ? 5.326 -1.607 -19.453 1.00 95.69 106 ALA A CA 1
ATOM 816 C C . ALA A 1 106 ? 5.135 -2.376 -18.134 1.00 95.69 106 ALA A C 1
ATOM 818 O O . ALA A 1 106 ? 4.160 -2.151 -17.418 1.00 95.69 106 ALA A O 1
ATOM 819 N N . LYS A 1 107 ? 6.081 -3.258 -17.788 1.00 95.88 107 LYS A N 1
ATOM 820 C CA . LYS A 1 107 ? 6.097 -3.974 -16.503 1.00 95.88 107 LYS A CA 1
ATOM 821 C C . LYS A 1 107 ? 6.272 -3.018 -15.325 1.00 95.88 107 LYS A C 1
ATOM 823 O O . LYS A 1 107 ? 5.600 -3.192 -14.312 1.00 95.88 107 LYS A O 1
ATOM 828 N N . GLU A 1 108 ? 7.135 -2.018 -15.480 1.00 95.00 108 GLU A N 1
ATOM 829 C CA . GLU A 1 108 ? 7.364 -0.973 -14.484 1.00 95.00 108 GLU A CA 1
ATOM 830 C C . GLU A 1 108 ? 6.118 -0.111 -14.253 1.00 95.00 108 GLU A C 1
ATOM 832 O O . GLU A 1 108 ? 5.692 0.058 -13.116 1.00 95.00 108 GLU A O 1
ATOM 837 N N . GLU A 1 109 ? 5.469 0.364 -15.318 1.00 95.88 109 GLU A N 1
ATOM 838 C CA . GLU A 1 109 ? 4.221 1.129 -15.196 1.00 95.88 109 GLU A CA 1
ATOM 839 C C . GLU A 1 109 ? 3.118 0.302 -14.532 1.00 95.88 109 GLU A C 1
ATOM 841 O O . GLU A 1 109 ? 2.469 0.758 -13.596 1.00 95.88 109 GLU A O 1
ATOM 846 N N . ALA A 1 110 ? 2.961 -0.963 -14.932 1.00 96.38 110 ALA A N 1
ATOM 847 C CA . ALA A 1 110 ? 1.994 -1.854 -14.303 1.00 96.38 110 ALA A CA 1
ATOM 848 C C . ALA A 1 110 ? 2.294 -2.092 -12.811 1.00 96.38 110 ALA A C 1
ATOM 850 O O . ALA A 1 110 ? 1.370 -2.304 -12.025 1.00 96.38 110 ALA A O 1
ATOM 851 N N . HIS A 1 111 ? 3.568 -2.101 -12.412 1.00 96.75 111 HIS A N 1
ATOM 852 C CA . HIS A 1 111 ? 3.983 -2.181 -11.009 1.00 96.75 111 HIS A CA 1
ATOM 853 C C . HIS A 1 111 ? 3.641 -0.896 -10.246 1.00 96.75 111 HIS A C 1
ATOM 855 O O . HIS A 1 111 ? 2.973 -0.966 -9.213 1.00 96.75 111 HIS A O 1
ATOM 861 N N . CYS A 1 112 ? 3.968 0.272 -10.802 1.00 96.31 112 CYS A N 1
ATOM 862 C CA . CYS A 1 112 ? 3.557 1.572 -10.266 1.00 96.31 112 CYS A CA 1
ATOM 863 C C . CYS A 1 112 ? 2.032 1.672 -10.101 1.00 96.31 112 CYS A C 1
ATOM 865 O O . CYS A 1 112 ? 1.551 2.130 -9.068 1.00 96.31 112 CYS A O 1
ATOM 867 N N . ASP A 1 113 ? 1.247 1.191 -11.066 1.00 96.56 113 ASP A N 1
ATOM 868 C CA . ASP A 1 113 ? -0.217 1.148 -10.982 1.00 96.56 113 ASP A CA 1
ATOM 869 C C . ASP A 1 113 ? -0.709 0.330 -9.786 1.00 96.56 113 ASP A C 1
ATOM 871 O O . ASP A 1 113 ? -1.672 0.720 -9.120 1.00 96.56 113 ASP A O 1
ATOM 875 N N . ARG A 1 114 ? -0.058 -0.803 -9.492 1.00 97.12 114 ARG A N 1
ATOM 876 C CA . ARG A 1 114 ? -0.391 -1.634 -8.326 1.00 97.12 114 ARG A CA 1
ATOM 877 C C . ARG A 1 114 ? -0.014 -0.947 -7.014 1.00 97.12 114 ARG A C 1
ATOM 879 O O . ARG A 1 114 ? -0.805 -0.995 -6.077 1.00 97.12 114 ARG A O 1
ATOM 886 N N . LEU A 1 115 ? 1.120 -0.252 -6.962 1.00 96.62 115 LEU A N 1
ATOM 887 C CA . LEU A 1 115 ? 1.529 0.531 -5.791 1.00 96.62 115 LEU A CA 1
ATOM 888 C C . LEU A 1 115 ? 0.549 1.668 -5.488 1.00 96.62 115 LEU A C 1
ATOM 890 O O . LEU A 1 115 ? 0.101 1.826 -4.353 1.00 96.62 115 LEU A O 1
ATOM 894 N N . ARG A 1 116 ? 0.134 2.417 -6.512 1.00 96.19 116 ARG A N 1
ATOM 895 C CA . ARG A 1 116 ? -0.839 3.513 -6.369 1.00 96.19 116 ARG A CA 1
ATOM 896 C C . ARG A 1 116 ? -2.191 3.036 -5.849 1.00 96.19 116 ARG A C 1
ATOM 898 O O . ARG A 1 116 ? -2.841 3.743 -5.085 1.00 96.19 116 ARG A O 1
ATOM 905 N N . ARG A 1 117 ? -2.594 1.808 -6.195 1.00 96.81 117 ARG A N 1
ATOM 906 C CA . ARG A 1 117 ? -3.799 1.163 -5.644 1.00 96.81 117 ARG A CA 1
ATOM 907 C C . ARG A 1 117 ? -3.711 0.887 -4.144 1.00 96.81 117 ARG A C 1
ATOM 909 O O . ARG A 1 117 ? -4.750 0.668 -3.536 1.00 96.81 117 ARG A O 1
ATOM 916 N N . LEU A 1 118 ? -2.526 0.896 -3.544 1.00 96.88 118 LEU A N 1
ATOM 917 C CA . LEU A 1 118 ? -2.333 0.776 -2.097 1.00 96.88 118 LEU A CA 1
ATOM 918 C C . LEU A 1 118 ? -1.995 2.114 -1.425 1.00 96.88 118 LEU A C 1
ATOM 920 O O . LEU A 1 118 ? -1.718 2.136 -0.232 1.00 96.88 118 LEU A O 1
ATOM 924 N N . GLY A 1 119 ? -2.073 3.228 -2.160 1.00 94.81 119 GLY A N 1
ATOM 925 C CA . GLY A 1 119 ? -1.803 4.560 -1.621 1.00 94.81 119 GLY A CA 1
ATOM 926 C C . GLY A 1 119 ? -0.325 4.947 -1.621 1.00 94.81 119 GLY A C 1
ATOM 927 O O . GLY A 1 119 ? 0.054 5.819 -0.850 1.00 94.81 119 GLY A O 1
ATOM 928 N N . ALA A 1 120 ? 0.504 4.325 -2.468 1.00 93.75 120 ALA A 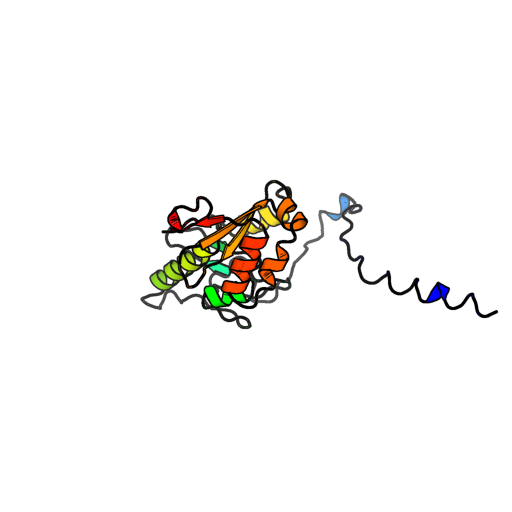N 1
ATOM 929 C CA . ALA A 1 120 ? 1.898 4.733 -2.616 1.00 93.75 120 ALA A CA 1
ATOM 930 C C . ALA A 1 120 ? 2.014 6.204 -3.039 1.00 93.75 120 ALA A C 1
ATOM 932 O O . ALA A 1 120 ? 1.319 6.658 -3.958 1.00 93.75 120 ALA A O 1
ATOM 933 N N . GLU A 1 121 ? 2.931 6.926 -2.404 1.00 89.75 121 GLU A N 1
ATOM 934 C CA . GLU A 1 121 ? 3.143 8.353 -2.634 1.00 89.75 121 GLU A CA 1
ATOM 935 C C . GLU A 1 121 ? 4.282 8.571 -3.636 1.00 89.75 121 GLU A C 1
ATOM 937 O O . GLU A 1 121 ? 5.222 7.775 -3.709 1.00 89.75 121 GLU A O 1
ATOM 942 N N . TRP A 1 122 ? 4.168 9.614 -4.464 1.00 92.06 122 TRP A N 1
ATOM 943 C CA . TRP A 1 122 ? 5.199 9.957 -5.444 1.00 92.06 122 TRP A CA 1
ATOM 944 C C . TRP A 1 122 ? 6.236 10.886 -4.821 1.00 92.06 122 TRP A C 1
ATOM 946 O O . TRP A 1 122 ? 5.886 11.894 -4.211 1.00 92.06 122 TRP A O 1
ATOM 956 N N . TRP A 1 123 ? 7.503 10.586 -5.075 1.00 86.31 123 TRP A N 1
ATOM 957 C CA . TRP A 1 123 ? 8.653 11.314 -4.571 1.00 86.31 123 TRP A CA 1
ATOM 958 C C . TRP A 1 123 ? 9.618 11.636 -5.704 1.00 86.31 123 TRP A C 1
ATOM 960 O O . TRP A 1 123 ? 9.962 10.772 -6.513 1.00 86.31 123 TRP A O 1
ATOM 970 N N . GLU A 1 124 ? 10.130 12.865 -5.729 1.00 83.62 124 GLU A N 1
ATOM 971 C CA . GLU A 1 124 ? 11.191 13.246 -6.670 1.00 83.62 124 GLU A CA 1
ATOM 972 C C . GLU A 1 124 ? 12.497 12.477 -6.377 1.00 83.62 124 GLU A C 1
ATOM 974 O O . GLU A 1 124 ? 13.239 12.117 -7.292 1.00 83.62 124 GLU A O 1
ATOM 979 N N . SER A 1 125 ? 12.756 12.161 -5.100 1.00 76.50 125 SER A N 1
ATOM 980 C CA . SER A 1 125 ? 13.941 11.432 -4.631 1.00 76.50 125 SER A CA 1
ATOM 981 C C . SER A 1 125 ? 13.636 10.593 -3.381 1.00 76.50 125 SER A C 1
ATOM 983 O O . SER A 1 125 ? 13.035 11.118 -2.443 1.00 76.50 125 SER A O 1
ATOM 985 N N . LEU A 1 126 ? 14.102 9.330 -3.317 1.00 70.06 126 LEU A N 1
ATOM 986 C CA . LEU A 1 126 ? 13.995 8.513 -2.086 1.00 70.06 126 LEU A CA 1
ATOM 987 C C . LEU A 1 126 ? 14.787 9.121 -0.939 1.00 70.06 126 LEU A C 1
ATOM 989 O O . LEU A 1 126 ? 14.358 9.037 0.202 1.00 70.06 126 LEU A O 1
ATOM 993 N N . ALA A 1 127 ? 15.929 9.751 -1.226 1.00 67.75 127 ALA A N 1
ATOM 994 C CA . ALA A 1 127 ? 16.706 10.410 -0.187 1.00 67.75 127 ALA A CA 1
ATOM 995 C C . ALA A 1 127 ? 15.883 11.517 0.485 1.00 67.75 127 ALA A C 1
ATOM 997 O O . ALA A 1 127 ? 15.932 11.644 1.701 1.00 67.75 127 ALA A O 1
ATOM 998 N N . HIS A 1 128 ? 15.079 12.268 -0.280 1.00 67.31 128 HIS A N 1
ATOM 999 C CA . HIS A 1 128 ? 14.137 13.222 0.308 1.00 67.31 128 HIS A CA 1
ATOM 1000 C C . HIS A 1 128 ? 13.033 12.523 1.103 1.00 67.31 128 HIS A C 1
ATOM 1002 O O . HIS A 1 128 ? 12.796 12.934 2.232 1.00 67.31 128 HIS A O 1
ATOM 1008 N N . ALA A 1 129 ? 12.430 11.457 0.566 1.00 68.06 129 ALA A N 1
ATOM 1009 C CA . ALA A 1 129 ? 11.390 10.697 1.266 1.00 68.06 129 ALA A CA 1
ATOM 1010 C C . ALA A 1 129 ? 11.875 10.178 2.633 1.00 68.06 129 ALA A C 1
ATOM 1012 O O . ALA A 1 129 ? 11.255 10.420 3.665 1.00 68.06 129 ALA A O 1
ATOM 1013 N N . TYR A 1 130 ? 13.046 9.535 2.659 1.00 69.19 130 TYR A N 1
ATOM 1014 C CA . TYR A 1 130 ? 13.650 9.041 3.892 1.00 69.19 130 TYR A CA 1
ATOM 1015 C C . TYR A 1 130 ? 14.046 10.183 4.823 1.00 69.19 130 TYR A C 1
ATOM 1017 O O . TYR A 1 130 ? 13.758 10.121 6.014 1.00 69.19 130 TYR A O 1
ATOM 1025 N N . MET A 1 131 ? 14.672 11.247 4.313 1.00 65.69 131 MET A N 1
ATOM 1026 C CA . MET A 1 131 ? 15.026 12.398 5.144 1.00 65.69 131 MET A CA 1
ATOM 1027 C C . MET A 1 131 ? 13.798 13.042 5.785 1.00 65.69 131 MET A C 1
ATOM 1029 O O . MET A 1 131 ? 13.876 13.414 6.950 1.00 65.69 131 MET A O 1
ATOM 1033 N N . GLU A 1 132 ? 12.672 13.151 5.085 1.00 66.94 132 GLU A N 1
ATOM 1034 C CA . GLU A 1 132 ? 11.427 13.675 5.655 1.00 66.94 132 GLU A CA 1
ATOM 1035 C C . GLU A 1 132 ? 10.887 12.766 6.768 1.00 66.94 132 GLU A C 1
ATOM 1037 O O . GLU A 1 132 ? 10.586 13.254 7.860 1.00 66.94 132 GLU A O 1
ATOM 1042 N N . ALA A 1 133 ? 10.905 11.446 6.558 1.00 66.44 133 ALA A N 1
ATOM 1043 C CA . ALA A 1 133 ? 10.557 10.473 7.593 1.00 66.44 133 ALA A CA 1
ATOM 1044 C C . ALA A 1 133 ? 11.490 10.548 8.824 1.00 66.44 133 ALA A C 1
ATOM 1046 O O . ALA A 1 133 ? 11.041 10.423 9.962 1.00 66.44 133 ALA A O 1
ATOM 1047 N N . PHE A 1 134 ? 12.793 10.793 8.629 1.00 61.59 134 PHE A N 1
ATOM 1048 C CA . PHE A 1 134 ? 13.776 10.863 9.720 1.00 61.59 134 PHE A CA 1
ATOM 1049 C C . PHE A 1 134 ? 13.825 12.218 10.440 1.00 61.59 134 PHE A C 1
ATOM 1051 O O . PHE A 1 134 ? 14.161 12.265 11.625 1.00 61.59 134 PHE A O 1
ATOM 1058 N N . THR A 1 135 ? 13.550 13.324 9.744 1.00 60.38 135 THR A N 1
ATOM 1059 C CA . THR A 1 135 ? 13.733 14.690 10.275 1.00 60.38 135 THR A CA 1
ATOM 1060 C C . THR A 1 135 ? 12.475 15.298 10.883 1.00 60.38 135 THR A C 1
ATOM 1062 O O . THR A 1 135 ? 12.559 16.359 11.502 1.00 60.38 135 THR A O 1
ATOM 1065 N N . GLY A 1 136 ? 11.352 14.579 10.836 1.00 53.34 136 GLY A N 1
ATOM 1066 C CA . GLY A 1 136 ? 10.204 14.845 11.689 1.00 53.34 136 GLY A CA 1
ATOM 1067 C C . GLY A 1 136 ? 9.141 15.697 11.023 1.00 53.34 136 GLY A C 1
ATOM 1068 O O . GLY A 1 136 ? 8.975 16.873 11.355 1.00 53.34 136 GLY A O 1
ATOM 1069 N N . GLN A 1 137 ? 8.317 15.055 10.195 1.00 58.81 137 GLN A N 1
ATOM 1070 C CA . GLN A 1 137 ? 6.913 15.441 10.203 1.00 58.81 137 GLN A CA 1
ATOM 1071 C C . GLN A 1 137 ? 6.370 15.251 11.622 1.00 58.81 137 GLN A C 1
ATOM 1073 O O . GLN A 1 137 ? 6.722 14.304 12.336 1.00 58.81 137 GLN A O 1
ATOM 1078 N N . SER A 1 138 ? 5.552 16.198 12.076 1.00 64.38 138 SER A N 1
ATOM 1079 C CA . SER A 1 138 ? 4.820 15.962 13.308 1.00 64.38 138 SER A CA 1
ATOM 1080 C C . SER A 1 138 ? 3.859 14.793 13.075 1.00 64.38 138 SER A C 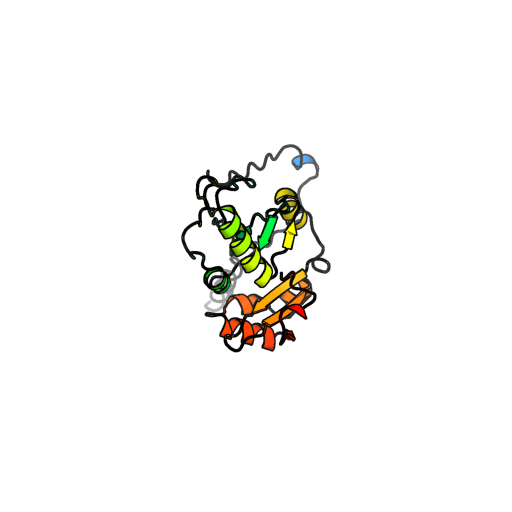1
ATOM 1082 O O . SER A 1 138 ? 3.364 14.598 11.967 1.00 64.38 138 SER A O 1
ATOM 1084 N N . TRP A 1 139 ? 3.549 14.038 14.130 1.00 6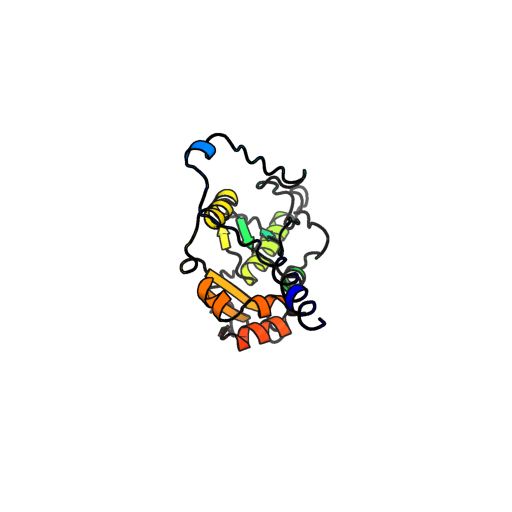1.78 139 TRP A N 1
ATOM 1085 C CA . TRP A 1 139 ? 2.566 12.946 14.082 1.00 61.78 139 TRP A CA 1
ATOM 1086 C C . TRP A 1 139 ? 1.186 13.392 13.557 1.00 61.78 139 TRP A C 1
ATOM 1088 O O . TRP A 1 139 ? 0.346 12.553 13.226 1.00 61.78 139 TRP A O 1
ATOM 1098 N N . ASP A 1 140 ? 0.952 14.707 13.527 1.00 72.00 140 ASP A N 1
ATOM 1099 C CA . ASP A 1 140 ? -0.282 15.352 13.094 1.00 72.00 140 ASP A CA 1
ATOM 1100 C C . ASP A 1 140 ? -0.262 15.703 11.602 1.00 72.00 140 ASP A C 1
ATOM 1102 O O . ASP A 1 140 ? -1.329 15.846 11.007 1.00 72.00 140 ASP A O 1
ATOM 1106 N N . ASP A 1 141 ? 0.927 15.819 11.006 1.00 74.44 141 ASP A N 1
ATOM 1107 C CA . ASP A 1 141 ? 1.123 16.144 9.591 1.00 74.44 141 ASP A CA 1
ATOM 1108 C C . ASP A 1 141 ? 1.338 14.882 8.741 1.00 74.44 141 ASP A C 1
ATOM 1110 O O . ASP A 1 141 ? 0.976 14.855 7.561 1.00 74.44 141 ASP A O 1
ATOM 1114 N N . GLU A 1 142 ? 1.870 13.819 9.351 1.00 79.12 142 GLU A N 1
ATOM 1115 C CA . GLU A 1 142 ? 2.059 12.530 8.693 1.00 79.12 142 GLU A CA 1
ATOM 1116 C C . GLU A 1 142 ? 0.724 11.805 8.525 1.00 79.12 142 GLU A C 1
ATOM 1118 O O . GLU A 1 142 ? -0.049 11.633 9.473 1.00 79.12 142 GLU A O 1
ATOM 1123 N N . ASN A 1 143 ? 0.443 11.362 7.302 1.00 86.69 143 ASN A N 1
ATOM 1124 C CA . ASN A 1 143 ? -0.801 10.680 6.988 1.00 86.69 143 ASN A CA 1
ATOM 1125 C C . ASN A 1 143 ? -0.621 9.163 6.969 1.00 86.69 143 ASN A C 1
ATOM 1127 O O . ASN A 1 143 ? 0.242 8.629 6.282 1.00 86.69 143 ASN A O 1
ATOM 1131 N N . PHE A 1 144 ? -1.547 8.456 7.603 1.00 91.19 144 PHE A N 1
ATOM 1132 C CA . PHE A 1 144 ? -1.722 7.024 7.427 1.00 91.19 144 PHE A CA 1
ATOM 1133 C C . PHE A 1 144 ? -2.779 6.744 6.353 1.00 91.19 144 PHE A C 1
ATOM 1135 O O . PHE A 1 144 ? -3.862 7.339 6.360 1.00 91.19 144 PHE A O 1
ATOM 1142 N N . THR A 1 145 ? -2.492 5.789 5.464 1.00 95.19 145 THR A N 1
ATOM 1143 C CA . THR A 1 145 ? -3.451 5.291 4.465 1.00 95.19 145 THR A CA 1
ATOM 1144 C C . THR A 1 145 ? -3.546 3.775 4.514 1.00 95.19 145 THR A C 1
ATOM 1146 O O . THR A 1 145 ? -2.585 3.071 4.228 1.00 95.19 145 THR A O 1
ATOM 1149 N N . GLY A 1 146 ? -4.727 3.260 4.846 1.00 96.62 146 GLY A N 1
ATOM 1150 C CA . GLY A 1 146 ? -5.051 1.841 4.746 1.00 96.62 146 GLY A CA 1
ATOM 1151 C C . GLY A 1 146 ? -6.011 1.596 3.591 1.00 96.62 146 GLY A C 1
ATOM 1152 O O . GLY A 1 146 ? -7.125 2.112 3.615 1.00 96.62 146 GLY A O 1
ATOM 1153 N N . VAL A 1 147 ? -5.608 0.790 2.607 1.00 98.12 147 VAL A N 1
ATOM 1154 C CA . VAL A 1 147 ? -6.450 0.442 1.447 1.00 98.12 147 VAL A CA 1
ATOM 1155 C C . VAL A 1 147 ? -6.802 -1.041 1.434 1.00 98.12 147 VAL A C 1
ATOM 1157 O O . VAL A 1 147 ? -5.947 -1.876 1.729 1.00 98.12 147 VAL A O 1
ATOM 1160 N N . GLY A 1 148 ? -8.043 -1.376 1.086 1.00 98.19 148 GLY A N 1
ATOM 1161 C CA . GLY A 1 148 ? -8.530 -2.744 0.926 1.00 98.19 148 GLY A CA 1
ATOM 1162 C C . GLY A 1 148 ? -9.377 -2.901 -0.336 1.00 98.19 148 GLY A C 1
ATOM 1163 O O . GLY A 1 148 ? -10.237 -2.071 -0.618 1.00 98.19 148 GLY A O 1
ATOM 1164 N N . TRP A 1 149 ? -9.144 -3.979 -1.084 1.00 98.12 149 TRP A N 1
ATOM 1165 C CA . TRP A 1 149 ? -9.810 -4.262 -2.358 1.00 98.12 149 TRP A CA 1
ATOM 1166 C C . TRP A 1 149 ? -10.682 -5.521 -2.258 1.00 98.12 149 TRP A C 1
ATOM 1168 O O . TRP A 1 149 ? -10.154 -6.626 -2.404 1.00 98.12 149 TRP A O 1
ATOM 1178 N N . PRO A 1 150 ? -11.996 -5.394 -2.005 1.00 97.56 150 PRO A N 1
ATOM 1179 C CA . PRO A 1 150 ? -12.873 -6.554 -1.904 1.00 97.56 150 PRO A CA 1
ATOM 1180 C C . PRO A 1 150 ? -13.111 -7.183 -3.283 1.00 97.56 150 PRO A C 1
ATOM 1182 O O . PRO A 1 150 ? -13.183 -6.495 -4.306 1.00 97.56 150 PRO A O 1
ATOM 1185 N N . ALA A 1 151 ? -13.312 -8.498 -3.325 1.00 95.75 151 ALA A N 1
ATOM 1186 C CA . ALA A 1 151 ? -13.574 -9.251 -4.552 1.00 95.75 151 ALA A CA 1
ATOM 1187 C C . ALA A 1 151 ? -14.883 -8.834 -5.248 1.00 95.75 151 ALA A C 1
ATOM 1189 O O . ALA A 1 151 ? -15.053 -9.056 -6.446 1.00 95.75 151 ALA A O 1
ATOM 1190 N N . THR A 1 152 ? -15.805 -8.208 -4.513 1.00 95.12 152 THR A N 1
ATOM 1191 C CA . THR A 1 152 ? -17.064 -7.661 -5.039 1.00 95.12 152 THR A CA 1
ATOM 1192 C C . THR A 1 152 ? -16.887 -6.369 -5.842 1.00 95.12 152 THR A C 1
ATOM 1194 O O . THR A 1 152 ? -17.857 -5.886 -6.425 1.00 95.12 152 THR A O 1
ATOM 1197 N N . GLY A 1 153 ? -15.676 -5.807 -5.884 1.00 95.50 153 GLY A N 1
ATOM 1198 C CA . GLY A 1 153 ? -15.385 -4.517 -6.506 1.00 95.50 153 GLY A CA 1
ATOM 1199 C C . GLY A 1 153 ? -15.574 -3.331 -5.556 1.00 95.50 153 GLY A C 1
ATOM 1200 O O . GLY A 1 153 ? -16.078 -3.474 -4.442 1.00 95.50 153 GLY A O 1
ATOM 1201 N N . GLY A 1 154 ? -15.156 -2.150 -6.019 1.00 97.19 154 GLY A N 1
ATOM 1202 C CA . GLY A 1 154 ? -14.976 -0.965 -5.178 1.00 97.19 154 GLY A CA 1
ATOM 1203 C C . GLY A 1 154 ? -13.676 -1.018 -4.371 1.00 97.19 154 GLY A C 1
ATOM 1204 O O . GLY A 1 154 ? -12.811 -1.861 -4.621 1.00 97.19 154 GLY A O 1
ATOM 1205 N N . VAL A 1 155 ? -13.525 -0.097 -3.421 1.00 98.50 155 VAL A N 1
ATOM 1206 C CA . VAL A 1 155 ? -12.343 -0.006 -2.553 1.00 98.50 155 VAL A CA 1
ATOM 1207 C C . VAL A 1 155 ? -12.714 0.550 -1.180 1.00 98.50 155 VAL A C 1
ATOM 1209 O O . VAL A 1 155 ? -13.511 1.479 -1.065 1.00 98.50 155 VAL A O 1
ATOM 1212 N N . TRP A 1 156 ? -12.121 -0.013 -0.133 1.00 98.56 156 TRP A N 1
ATOM 1213 C CA . TRP A 1 156 ? -12.148 0.529 1.222 1.00 98.56 156 TRP A CA 1
ATOM 1214 C C . TRP A 1 156 ? -10.889 1.349 1.475 1.00 98.56 156 TRP A C 1
ATOM 1216 O O . TRP A 1 156 ? -9.783 0.860 1.241 1.00 98.56 156 TRP A O 1
ATOM 1226 N N . VAL A 1 157 ? -11.044 2.571 1.981 1.00 98.38 157 VAL A N 1
ATOM 1227 C CA . VAL A 1 157 ? -9.922 3.464 2.291 1.00 98.38 157 VAL A CA 1
ATOM 1228 C C . VAL A 1 157 ? -10.104 4.081 3.671 1.00 98.38 157 VAL A C 1
ATOM 1230 O O . VAL A 1 157 ? -11.135 4.679 3.963 1.00 98.38 157 VAL A O 1
ATOM 1233 N N . LEU A 1 158 ? -9.083 3.968 4.514 1.00 97.94 158 LEU A N 1
ATOM 1234 C CA . LEU A 1 158 ? -8.941 4.720 5.756 1.00 97.94 158 LEU A CA 1
ATOM 1235 C C . LEU A 1 158 ? -7.795 5.715 5.579 1.00 97.94 158 LEU A C 1
ATOM 1237 O O . LEU A 1 158 ? -6.648 5.292 5.448 1.00 97.94 158 LEU A O 1
ATOM 1241 N N . ARG A 1 159 ? -8.104 7.014 5.580 1.00 95.56 159 ARG A N 1
ATOM 1242 C CA . ARG A 1 159 ? -7.117 8.103 5.610 1.00 95.56 159 ARG A CA 1
ATOM 1243 C C . ARG A 1 159 ? -7.259 8.835 6.939 1.00 95.56 159 ARG A C 1
ATOM 1245 O O . ARG A 1 159 ? -8.365 9.218 7.309 1.00 95.56 159 ARG A O 1
ATOM 1252 N N . THR A 1 160 ? -6.156 8.996 7.652 1.00 94.00 160 THR A N 1
ATOM 1253 C CA . THR A 1 160 ? -6.093 9.637 8.973 1.00 94.00 160 THR A CA 1
ATOM 1254 C C . THR A 1 160 ? -4.671 10.161 9.211 1.00 94.00 160 THR A C 1
ATOM 1256 O O . THR A 1 160 ? -3.791 9.922 8.382 1.00 94.00 160 THR A O 1
ATOM 1259 N N . THR A 1 161 ? -4.424 10.878 10.304 1.00 91.88 161 THR A N 1
ATOM 1260 C CA . THR A 1 161 ? -3.059 11.215 10.735 1.00 91.88 161 THR A CA 1
ATOM 1261 C C . THR A 1 161 ? -2.398 10.009 11.397 1.00 91.88 161 THR A C 1
ATOM 1263 O O . THR A 1 161 ? -3.078 9.093 11.868 1.00 91.88 161 THR A O 1
ATOM 1266 N N . LEU A 1 162 ? -1.070 9.994 11.483 1.00 87.44 162 LEU A N 1
ATOM 1267 C CA . LEU A 1 162 ? -0.357 8.928 12.181 1.00 87.44 162 LEU A CA 1
ATOM 1268 C C . LEU A 1 162 ? -0.752 8.871 13.667 1.00 87.44 162 LEU A C 1
ATOM 1270 O O . LEU A 1 162 ? -0.916 7.778 14.215 1.00 87.44 162 LEU A O 1
ATOM 1274 N N . ARG A 1 163 ? -0.975 10.026 14.317 1.00 89.19 163 ARG A N 1
ATOM 1275 C CA . ARG A 1 163 ? -1.474 10.074 15.703 1.00 89.19 163 ARG A CA 1
ATOM 1276 C C . ARG A 1 163 ? -2.807 9.346 15.854 1.00 89.19 163 ARG A C 1
ATOM 1278 O O . ARG A 1 163 ? -2.916 8.444 16.684 1.00 89.19 163 ARG A O 1
ATOM 1285 N N . GLU A 1 164 ? -3.808 9.715 15.060 1.00 93.00 164 GLU A N 1
ATOM 1286 C CA . GLU A 1 164 ? -5.132 9.094 15.148 1.00 93.00 164 GLU A CA 1
ATOM 1287 C C . GLU A 1 164 ? -5.066 7.611 14.742 1.00 93.00 164 GLU A C 1
ATOM 1289 O O . GLU A 1 164 ? -5.696 6.778 15.392 1.00 93.00 164 GLU A O 1
ATOM 1294 N N . ALA A 1 165 ? -4.216 7.236 13.778 1.00 93.31 165 ALA A N 1
ATOM 1295 C CA . ALA A 1 165 ? -3.971 5.839 13.418 1.00 93.31 165 ALA A CA 1
ATOM 1296 C C . ALA A 1 165 ? -3.495 4.987 14.611 1.00 93.31 165 ALA A C 1
ATOM 1298 O O . ALA A 1 165 ? -3.950 3.850 14.795 1.00 93.31 165 ALA A O 1
ATOM 1299 N N . VAL A 1 166 ? -2.608 5.530 15.452 1.00 91.94 166 VAL A N 1
ATOM 1300 C CA . VAL A 1 166 ? -2.180 4.874 16.696 1.00 91.94 166 VAL A CA 1
ATOM 1301 C C . VAL A 1 166 ? -3.328 4.791 17.698 1.00 91.94 166 VAL A C 1
ATOM 1303 O O . VAL A 1 166 ? -3.556 3.720 18.263 1.00 91.94 166 VAL A O 1
ATOM 1306 N N . GLU A 1 167 ? -4.078 5.876 17.891 1.00 95.12 167 GLU A N 1
ATOM 1307 C CA . GLU A 1 167 ? -5.198 5.941 18.840 1.00 95.12 167 GLU A CA 1
ATOM 1308 C C . GLU A 1 167 ? -6.301 4.928 18.510 1.00 95.12 167 GLU A C 1
ATOM 1310 O O . GLU A 1 167 ? -6.802 4.234 19.400 1.00 95.12 167 GLU A O 1
ATOM 1315 N N . ILE A 1 168 ? -6.640 4.777 17.228 1.00 96.50 168 ILE A N 1
ATOM 1316 C CA . ILE A 1 168 ? -7.620 3.790 16.764 1.00 96.50 168 ILE A CA 1
ATOM 1317 C C . ILE A 1 168 ? -6.993 2.412 16.521 1.00 96.50 168 ILE A C 1
ATOM 1319 O O . ILE A 1 168 ? -7.706 1.469 16.190 1.00 96.50 168 ILE A O 1
ATOM 1323 N N . GLY A 1 169 ? -5.681 2.238 16.689 1.00 96.19 169 GLY A N 1
ATOM 1324 C CA . GLY A 1 169 ? -4.996 0.951 16.570 1.00 96.19 169 GLY A CA 1
ATOM 1325 C C . GLY A 1 169 ? -5.071 0.334 15.168 1.00 96.19 169 GLY A C 1
ATOM 1326 O O . GLY A 1 169 ? -5.532 -0.807 15.018 1.00 96.19 169 GLY A O 1
ATOM 1327 N N . THR A 1 170 ? -4.608 1.060 14.146 1.00 95.94 170 THR A N 1
ATOM 1328 C CA . THR A 1 170 ? -4.588 0.615 12.735 1.00 95.94 170 THR A CA 1
ATOM 1329 C C . THR A 1 170 ? -3.657 -0.562 12.462 1.00 95.94 170 THR A C 1
ATOM 1331 O O . THR A 1 170 ? -3.837 -1.249 11.459 1.00 95.94 170 THR A O 1
ATOM 1334 N N . ALA A 1 171 ? -2.741 -0.899 13.377 1.00 93.12 171 ALA A N 1
ATOM 1335 C CA . ALA A 1 171 ? -1.934 -2.122 13.297 1.00 93.12 171 ALA A CA 1
ATOM 1336 C C . ALA A 1 171 ? -2.791 -3.395 13.123 1.00 93.12 171 ALA A C 1
ATOM 1338 O O . ALA A 1 171 ? -2.334 -4.378 12.547 1.00 93.12 171 ALA A O 1
ATOM 1339 N N . ARG A 1 172 ? -4.066 -3.364 13.540 1.00 95.31 172 ARG A N 1
ATOM 1340 C CA . ARG A 1 172 ? -5.045 -4.434 13.286 1.00 95.31 172 ARG A CA 1
ATOM 1341 C C . ARG A 1 172 ? -5.248 -4.738 11.797 1.00 95.31 172 ARG A C 1
ATOM 1343 O O . ARG A 1 172 ? -5.445 -5.899 11.460 1.00 95.31 172 ARG A O 1
ATOM 1350 N N . ILE A 1 173 ? -5.127 -3.738 10.921 1.00 96.94 173 ILE A N 1
ATOM 1351 C CA . ILE A 1 173 ? -5.214 -3.902 9.460 1.00 96.94 173 ILE A CA 1
ATOM 1352 C C . ILE A 1 173 ? -4.078 -4.804 8.957 1.00 96.94 173 ILE A C 1
ATOM 1354 O O . ILE A 1 173 ? -4.290 -5.637 8.078 1.00 96.94 173 ILE A O 1
ATOM 1358 N N . ARG A 1 174 ? -2.882 -4.681 9.549 1.00 92.12 174 ARG A N 1
ATOM 1359 C CA . ARG A 1 174 ? -1.680 -5.443 9.169 1.00 92.12 174 ARG A CA 1
ATOM 1360 C C . ARG A 1 174 ? -1.749 -6.918 9.578 1.00 92.12 174 ARG A C 1
ATOM 1362 O O . ARG A 1 174 ? -1.028 -7.732 9.015 1.00 92.12 174 ARG A O 1
ATOM 1369 N N . ASN A 1 175 ? -2.621 -7.261 10.527 1.00 94.56 175 ASN A N 1
ATOM 1370 C CA . ASN A 1 175 ? -2.817 -8.635 10.999 1.00 94.56 175 ASN A CA 1
ATOM 1371 C C . ASN A 1 175 ? -3.751 -9.464 10.105 1.00 94.56 175 ASN A C 1
ATOM 1373 O O . ASN A 1 175 ? -3.939 -10.648 10.379 1.00 94.56 175 ASN A O 1
ATOM 1377 N N . ALA A 1 176 ? -4.375 -8.855 9.094 1.00 97.00 176 ALA A N 1
ATOM 1378 C CA . ALA A 1 176 ? -5.250 -9.567 8.174 1.00 97.00 176 ALA A CA 1
ATOM 1379 C C . ALA A 1 176 ? -4.499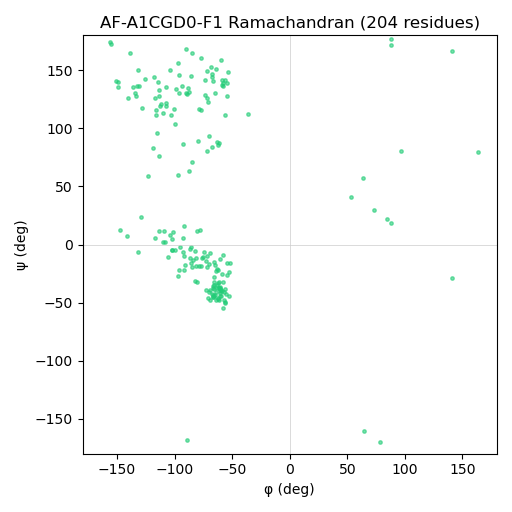 -10.704 7.462 1.00 97.00 176 ALA A C 1
ATOM 1381 O O . ALA A 1 176 ? -3.348 -10.534 7.061 1.00 97.00 176 ALA A O 1
ATOM 1382 N N . TYR A 1 177 ? -5.159 -11.845 7.257 1.00 96.31 177 TYR A N 1
ATOM 1383 C CA . TYR A 1 177 ? -4.596 -12.959 6.482 1.00 96.31 177 TYR A CA 1
ATOM 1384 C C . TYR A 1 177 ? -4.821 -12.824 4.976 1.00 96.31 177 TYR A C 1
ATOM 1386 O O . TYR A 1 177 ? -4.164 -13.498 4.187 1.00 96.31 177 TYR A O 1
ATOM 1394 N N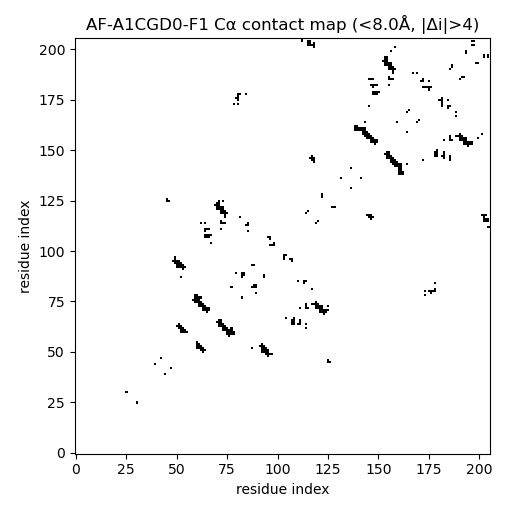 . ASN A 1 178 ? -5.785 -12.000 4.572 1.00 97.19 178 ASN A N 1
ATOM 1395 C CA . ASN A 1 178 ? -6.174 -11.798 3.182 1.00 97.19 178 ASN A CA 1
ATOM 1396 C C . ASN A 1 178 ? -6.827 -10.420 2.998 1.00 97.19 178 ASN A C 1
ATOM 1398 O O . ASN A 1 178 ? -7.097 -9.697 3.961 1.00 97.19 178 ASN A O 1
ATOM 1402 N N . MET A 1 179 ? -7.093 -10.062 1.741 1.00 97.56 179 MET A N 1
ATOM 1403 C CA . MET A 1 179 ? -7.634 -8.748 1.398 1.00 97.56 179 MET A CA 1
ATOM 1404 C C . MET A 1 179 ? -9.059 -8.516 1.931 1.00 97.56 179 MET A C 1
ATOM 1406 O O . MET A 1 179 ? -9.404 -7.382 2.253 1.00 97.56 179 MET A O 1
ATOM 1410 N N . GLU A 1 180 ? -9.869 -9.563 2.107 1.00 98.06 180 GLU A N 1
ATOM 1411 C CA . GLU A 1 180 ? -11.224 -9.433 2.665 1.00 98.06 180 GLU A CA 1
ATOM 1412 C C . GLU A 1 180 ? -11.192 -9.102 4.158 1.00 98.06 180 GLU A C 1
ATOM 1414 O O . GLU A 1 180 ? -11.859 -8.175 4.615 1.00 98.06 180 GLU A O 1
ATOM 1419 N N . GLU A 1 181 ? -10.365 -9.806 4.930 1.00 98.38 181 GLU A N 1
ATOM 1420 C CA . GLU A 1 181 ? -10.140 -9.483 6.342 1.00 98.38 181 GLU A CA 1
ATOM 1421 C C . GLU A 1 181 ? -9.568 -8.076 6.513 1.00 98.38 181 GLU A C 1
ATOM 1423 O O . GLU A 1 181 ? -9.950 -7.351 7.436 1.00 98.38 181 GLU A O 1
ATOM 1428 N N . ARG A 1 182 ? -8.693 -7.660 5.592 1.00 98.25 182 ARG A N 1
ATOM 1429 C CA . ARG A 1 182 ? -8.152 -6.303 5.566 1.00 98.25 182 ARG A CA 1
ATOM 1430 C C . ARG A 1 182 ? -9.260 -5.272 5.351 1.00 98.25 182 ARG A C 1
ATOM 1432 O O . ARG A 1 182 ? -9.332 -4.313 6.118 1.00 98.25 182 ARG A O 1
ATOM 1439 N N . CYS A 1 183 ? -10.154 -5.495 4.383 1.00 98.62 183 CYS A N 1
ATOM 1440 C CA . CYS A 1 183 ? -11.333 -4.651 4.153 1.00 98.62 183 CYS A CA 1
ATOM 1441 C C . CYS A 1 183 ? -12.212 -4.556 5.405 1.00 98.62 183 CYS A C 1
ATOM 1443 O O . CYS A 1 183 ? -12.545 -3.456 5.835 1.00 98.62 183 CYS A O 1
ATOM 1445 N N . GLN A 1 184 ? -12.514 -5.689 6.045 1.00 98.38 184 GLN A N 1
ATOM 1446 C CA . GLN A 1 184 ? -13.307 -5.718 7.279 1.00 98.38 184 GLN A CA 1
ATOM 1447 C C . GLN A 1 184 ? -12.633 -4.953 8.423 1.00 98.38 184 GLN A C 1
ATOM 1449 O O . GLN A 1 184 ? -13.309 -4.324 9.237 1.00 98.38 184 GLN A O 1
ATOM 1454 N N . SER A 1 185 ? -11.304 -5.024 8.532 1.00 98.44 185 SER A N 1
ATOM 1455 C CA . SER A 1 185 ? -10.572 -4.248 9.532 1.00 98.44 185 SER A CA 1
ATOM 1456 C C . SER A 1 185 ? -10.640 -2.753 9.234 1.00 98.44 185 SER A C 1
ATOM 1458 O O . SER A 1 185 ? -10.830 -1.977 10.164 1.00 98.44 185 SER A O 1
ATOM 1460 N N . ILE A 1 186 ? -10.496 -2.352 7.969 1.00 98.62 186 ILE A N 1
ATOM 1461 C CA . ILE A 1 186 ? -10.604 -0.952 7.536 1.00 98.62 186 ILE A CA 1
ATOM 1462 C C . ILE A 1 186 ? -12.006 -0.410 7.833 1.00 98.62 186 ILE A C 1
ATOM 1464 O O . ILE A 1 186 ? -12.131 0.636 8.464 1.00 98.62 186 ILE A O 1
ATOM 1468 N N . GLU A 1 187 ? -13.054 -1.150 7.475 1.00 98.44 187 GLU A N 1
ATOM 1469 C CA . GLU A 1 187 ? -14.449 -0.803 7.768 1.00 98.44 187 GLU A CA 1
ATOM 1470 C C . GLU A 1 187 ? -14.679 -0.599 9.276 1.00 98.44 187 GLU A C 1
ATOM 1472 O O . GLU A 1 187 ? -15.181 0.441 9.702 1.00 98.44 187 GLU A O 1
ATOM 1477 N N . LYS A 1 188 ? -14.244 -1.551 10.115 1.00 98.44 188 LYS A N 1
ATOM 1478 C CA . LYS A 1 188 ? -14.390 -1.470 11.584 1.00 98.44 188 LYS A CA 1
ATOM 1479 C C . LYS A 1 188 ? -13.648 -0.290 12.214 1.00 98.44 188 LYS A C 1
ATOM 1481 O O . LYS A 1 188 ? -13.970 0.089 13.339 1.00 98.44 188 LYS A O 1
ATOM 1486 N N . LEU A 1 189 ? -12.644 0.245 11.528 1.00 98.25 189 LEU A N 1
ATOM 1487 C CA . LEU A 1 189 ? -11.845 1.390 11.958 1.00 98.25 189 LEU A CA 1
ATOM 1488 C C . LEU A 1 189 ? -12.382 2.725 11.426 1.00 98.25 189 LEU A C 1
ATOM 1490 O O . LEU A 1 189 ? -11.757 3.753 11.656 1.00 98.25 189 LEU A O 1
ATOM 1494 N N . GLY A 1 190 ? -13.533 2.723 10.748 1.00 97.81 190 GLY A N 1
ATOM 1495 C CA . GLY A 1 190 ? -14.142 3.933 10.197 1.00 97.81 190 GLY A CA 1
ATOM 1496 C C . GLY A 1 190 ? -13.657 4.289 8.793 1.00 97.81 190 GLY A C 1
ATOM 1497 O O . GLY A 1 190 ? -13.820 5.430 8.369 1.00 97.81 190 GLY A O 1
ATOM 1498 N N . GLY A 1 191 ? -13.070 3.336 8.064 1.00 98.06 191 GLY A N 1
ATOM 1499 C CA . GLY A 1 191 ? -12.772 3.513 6.648 1.00 98.06 191 GLY A CA 1
ATOM 1500 C C . GLY A 1 191 ? -14.033 3.785 5.824 1.00 98.06 191 GLY A C 1
ATOM 1501 O O . GLY A 1 191 ? -15.150 3.458 6.222 1.00 98.06 191 GLY A O 1
ATOM 1502 N N . VAL A 1 192 ? -13.843 4.380 4.652 1.00 98.38 192 VAL A N 1
ATOM 1503 C CA . VAL A 1 192 ? -14.905 4.740 3.711 1.00 98.38 192 VAL A CA 1
ATOM 1504 C C . VAL A 1 192 ? -14.856 3.799 2.514 1.00 98.38 192 VAL A C 1
ATOM 1506 O O . VAL A 1 192 ? -13.782 3.526 1.973 1.00 98.38 192 VAL A O 1
ATOM 1509 N N . PHE A 1 193 ? -16.021 3.309 2.097 1.00 98.50 193 PHE A N 1
ATOM 1510 C CA . PHE A 1 193 ? -16.159 2.529 0.874 1.00 98.50 193 PHE A CA 1
ATOM 1511 C C . PHE A 1 193 ? -16.455 3.438 -0.316 1.00 98.50 193 PHE A C 1
ATOM 1513 O O . PHE A 1 193 ? -17.387 4.243 -0.278 1.00 98.50 193 PHE A O 1
ATOM 1520 N N . TYR A 1 194 ? -15.703 3.251 -1.393 1.00 98.38 194 TYR A N 1
ATOM 1521 C CA . TYR A 1 194 ? -15.912 3.906 -2.675 1.00 98.38 194 TYR A CA 1
ATOM 1522 C C . TYR A 1 194 ? -16.329 2.858 -3.701 1.00 98.38 194 TYR A C 1
ATOM 1524 O O . TYR A 1 194 ? -15.589 1.911 -3.979 1.00 98.38 194 TYR A O 1
ATOM 1532 N N . GLN A 1 195 ? -17.529 3.025 -4.261 1.00 98.00 195 GLN A N 1
ATOM 1533 C CA . GLN A 1 195 ? -18.057 2.112 -5.274 1.00 98.00 195 GLN A CA 1
ATOM 1534 C C . GLN A 1 195 ? -17.242 2.187 -6.570 1.00 98.00 195 GLN A C 1
ATOM 1536 O O . GLN A 1 195 ? -16.924 1.145 -7.147 1.00 98.00 195 GLN A O 1
ATOM 1541 N N . ASP A 1 196 ? -16.900 3.403 -7.004 1.00 96.75 196 ASP A N 1
ATOM 1542 C CA . ASP A 1 196 ? -15.861 3.650 -7.998 1.00 96.75 196 ASP A CA 1
ATOM 1543 C C . ASP A 1 196 ? -14.581 4.083 -7.264 1.00 96.75 196 ASP A C 1
ATOM 1545 O O . ASP A 1 196 ? -14.571 5.131 -6.616 1.00 96.75 196 ASP A O 1
ATOM 1549 N N . PRO A 1 197 ? -13.484 3.311 -7.344 1.00 96.31 197 PRO A N 1
ATOM 1550 C CA . PRO A 1 197 ? -12.212 3.691 -6.740 1.00 96.31 197 PRO A CA 1
ATOM 1551 C C . PRO A 1 197 ? -11.689 5.067 -7.163 1.00 96.31 197 PRO A C 1
ATOM 1553 O O . PRO A 1 197 ? -10.957 5.690 -6.396 1.00 96.31 197 PRO A O 1
ATOM 1556 N N . LYS A 1 198 ? -12.061 5.555 -8.355 1.00 95.44 198 LYS A N 1
ATOM 1557 C CA . LYS A 1 198 ? -11.664 6.881 -8.852 1.00 95.44 198 LYS A CA 1
ATOM 1558 C C . LYS A 1 198 ? -12.332 8.035 -8.104 1.00 95.44 198 LYS A C 1
ATOM 1560 O O . LYS A 1 198 ? -11.826 9.151 -8.161 1.00 95.44 198 LYS A O 1
ATOM 1565 N N . ASP A 1 199 ? -13.411 7.769 -7.371 1.00 96.88 199 ASP A N 1
ATOM 1566 C CA . ASP A 1 199 ? -14.060 8.763 -6.512 1.00 96.88 199 ASP A CA 1
ATOM 1567 C C . ASP A 1 199 ? -13.277 9.008 -5.210 1.00 96.88 199 ASP A C 1
ATOM 1569 O O . ASP A 1 199 ? -13.574 9.953 -4.476 1.00 96.88 199 ASP A O 1
ATOM 1573 N N . CYS A 1 200 ? -12.284 8.167 -4.891 1.00 95.88 200 CYS A N 1
ATOM 1574 C CA . CYS A 1 200 ? -11.463 8.344 -3.702 1.00 95.88 200 CYS A CA 1
ATOM 1575 C C . CYS A 1 200 ? -10.415 9.450 -3.919 1.00 95.88 200 CYS A C 1
ATOM 1577 O O . CYS A 1 200 ? -9.479 9.256 -4.694 1.00 95.88 200 CYS A O 1
ATOM 1579 N N . PRO A 1 201 ? -10.472 10.576 -3.180 1.00 93.31 201 PRO A N 1
ATOM 1580 C CA . PRO A 1 201 ? -9.523 11.678 -3.358 1.00 93.31 201 PRO A CA 1
ATOM 1581 C C . PRO A 1 201 ? -8.113 11.358 -2.837 1.00 93.31 201 PRO A C 1
ATOM 1583 O O . PRO A 1 201 ? -7.185 12.132 -3.057 1.00 93.31 201 PRO A O 1
ATOM 1586 N N . HIS A 1 202 ? -7.950 10.245 -2.118 1.00 91.19 202 HIS A N 1
ATOM 1587 C CA . HIS A 1 202 ? -6.691 9.839 -1.492 1.00 91.19 202 HIS A CA 1
ATOM 1588 C C . HIS A 1 202 ? -5.931 8.782 -2.300 1.00 91.19 202 HIS A C 1
ATOM 1590 O O . HIS A 1 202 ? -4.820 8.421 -1.924 1.00 91.19 202 HIS A O 1
ATOM 1596 N N . LEU A 1 203 ? -6.509 8.282 -3.398 1.00 91.62 203 LEU A N 1
ATOM 1597 C CA . LEU A 1 203 ? -5.851 7.334 -4.290 1.00 91.62 203 LEU A CA 1
ATOM 1598 C C . LEU A 1 203 ? -5.567 7.992 -5.636 1.00 91.62 203 LEU A C 1
ATOM 1600 O O . LEU A 1 203 ? -6.471 8.411 -6.352 1.00 91.62 203 LEU A O 1
ATOM 1604 N N . ASN A 1 204 ? -4.292 8.033 -6.010 1.00 88.69 204 ASN A N 1
ATOM 1605 C CA . ASN A 1 204 ? -3.855 8.555 -7.300 1.00 88.69 204 ASN A CA 1
ATOM 1606 C C . ASN A 1 204 ? -3.946 7.467 -8.387 1.00 88.69 204 ASN A C 1
ATOM 1608 O O . ASN A 1 204 ? -2.933 6.917 -8.828 1.00 88.69 204 ASN A O 1
ATOM 1612 N N . LEU A 1 205 ? -5.167 7.101 -8.778 1.00 90.75 205 LEU A N 1
ATOM 1613 C CA . LEU A 1 205 ? -5.420 6.045 -9.764 1.00 90.75 205 LEU A CA 1
ATOM 1614 C C . LEU A 1 205 ? -5.376 6.583 -11.212 1.00 90.75 205 LEU A C 1
ATOM 1616 O O . LEU A 1 205 ? -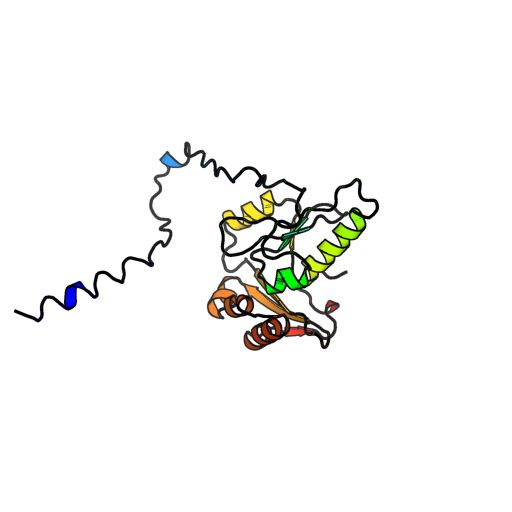5.795 7.716 -11.441 1.00 90.75 205 LEU A O 1
ATOM 1620 N N . PRO A 1 206 ? -4.889 5.794 -12.194 1.00 77.88 206 PRO A N 1
ATOM 1621 C CA . PRO A 1 206 ? -4.951 6.149 -13.616 1.00 77.88 206 PRO A CA 1
ATOM 1622 C C . PRO A 1 206 ? -6.376 6.052 -14.191 1.00 77.88 206 PRO A C 1
ATOM 1624 O O . PRO A 1 206 ? -7.190 5.228 -13.712 1.00 77.88 206 PRO A O 1
#

Foldseek 3Di:
DPPVPVVVVVVPPVPPPPPPDDVPDDPPVPPPPPPPPPVDDPPDPVPPLFFQWDDDPDQATWGWAAAPVAFIWIDTRDAPQLCVQLVHDPPDTGTQDDPPPPCSNVVRVVSVQSSLQQLTDTDNGVVVVVCDVVVDDDLQRAKDWQWAADPVAWIWIDIHGNVVCVVLVVVCLRPDPYRVSNSVSSVVSVTDTGRDNVPDPRGPHD

Sequence (206 aa):
MLLTILGLLFALISASCLFFYNPQRVPSDIVSSVDIDIVCPPGNDLNDESYWLDFGAGPGIDVVGFPSIGGRYLLQDVSAVELDFLGLDRFTPTQRPPKSDPDWQAKEEAHCDRLRRLGAEWWESLAHAYMEAFTGQSWDDENFTGVGWPATGGVWVLRTTLREAVEIGTARIRNAYNMEERCQSIEKLGGVFYQDPKDCPHLNLP

Mean predicted aligned error: 12.15 Å

Nearest PDB structures (foldseek):
  8uvy-assembly1_A  TM=1.896E-01  e=8.405E+00  Homo sapiens

pLDDT: mean 78.05, std 23.38, range [28.14, 98.62]

Secondary structure (DSSP, 8-state):
--SSSSSSSSSSSTTSS------S---TTSTTS--------TT--TT-TTEEE---SSSS--EEE--TTSSEEEE-S--HHHHHHHT--SSS-EEPPPTTSTTHHHHHHHHHHHHHTTTPEEES-HHHHHHHHHHT--TTTSEEEEEE--TTSSEEEEEEEHHHHHHTTTHHHHT-SSHHHHHHHHHHTT-EEESSGGG-TT----